Protein AF-A0A6L7MC39-F1 (afdb_monomer)

Solvent-accessible surface area (backbone atoms only — not comparable to full-atom values): 16818 Å² total; per-residue (Å²): 97,46,72,60,57,51,64,58,35,46,81,88,71,66,64,85,71,66,47,54,62,31,29,50,58,40,66,74,48,56,71,68,58,43,49,54,52,52,54,47,34,49,58,37,29,76,78,32,43,67,58,16,40,51,41,59,55,59,37,54,71,44,72,81,69,48,53,80,90,49,41,66,60,51,53,52,50,42,52,51,37,30,72,76,65,30,67,69,49,27,54,51,48,50,76,41,46,66,58,54,50,50,50,50,70,66,33,86,5,37,40,53,36,84,84,42,34,69,58,50,26,53,51,59,16,67,73,74,71,54,79,42,46,61,44,73,33,101,56,39,34,38,32,72,51,40,38,26,35,57,55,65,38,62,90,35,79,41,38,69,55,27,50,49,45,52,50,35,27,54,48,48,47,49,38,40,59,69,71,41,53,72,76,52,66,53,45,68,58,32,61,72,44,97,51,35,67,60,43,47,56,51,36,48,59,46,42,49,50,30,45,51,37,51,38,40,71,80,37,48,74,59,34,52,61,41,52,76,60,46,74,87,78,66,59,85,77,37,48,73,52,50,47,47,43,64,61,53,37,48,44,91,84,60,50,52,68,53,36,55,57,46,35,69,66,40,66,83,55,84,63,72,84,81,84,46,86,39,67,65,48,88,45,49,64,52,23,46,53,47,47,51,54,47,53,54,52,52,52,54,58,61,75,76,106

Radius of gyration: 23.18 Å; Cα contacts (8 Å, |Δi|>4): 363; chains: 1; bounding box: 72×46×53 Å

Mean predicted aligned error: 8.91 Å

Secondary structure (DSSP, 8-state):
-HHHHHHHT-GGG--TTTTHHHHHHHHTS-HHHHHHHHHHHHHHHTT-HHHHHHHHHH-GGGGGTS-HHHHHHHHHHHHHHHHHH-HHHHHHHHHTHHHHHHHHHT-TT-EEHHHHHHHHHHHHHHHHS---EEEE-SS-EE-SSEEEE-SEE-SSSSHHHHHHHHHHHHHHHHHHHHTTGGGS-HHHHHTTSSSHHHHHHHHHHHHHHHHHHHHHHH-HHHHHHHHHTPPP--GGGS-HHHHHHHHHTTSTT--HHHHHHHHHHHTT-S--PPPPTT-----HHHHHHHHHHHHHHHHHHHHT-

Structure (mmCIF, N/CA/C/O backbone):
data_AF-A0A6L7MC39-F1
#
_entry.id   AF-A0A6L7MC39-F1
#
loop_
_atom_site.group_PDB
_atom_site.id
_atom_site.type_symbol
_atom_site.label_atom_id
_atom_site.label_alt_id
_atom_site.label_comp_id
_atom_site.label_asym_id
_atom_site.label_entity_id
_atom_site.label_seq_id
_atom_site.pdbx_PDB_ins_code
_atom_site.Cartn_x
_atom_site.Cartn_y
_atom_site.Cartn_z
_atom_site.occupancy
_atom_site.B_iso_or_equiv
_atom_site.auth_seq_id
_atom_site.auth_comp_id
_atom_site.auth_asym_id
_atom_site.auth_atom_id
_atom_site.pdbx_PDB_model_num
ATOM 1 N N . MET A 1 1 ? -15.835 25.276 13.084 1.00 75.38 1 MET A N 1
ATOM 2 C CA . MET A 1 1 ? -15.854 23.943 13.716 1.00 75.38 1 MET A CA 1
ATOM 3 C C . MET A 1 1 ? -17.036 23.772 14.663 1.00 75.38 1 MET A C 1
ATOM 5 O O . MET A 1 1 ? -17.921 23.006 14.324 1.00 75.38 1 MET A O 1
ATOM 9 N N . LYS A 1 2 ? -17.137 24.555 15.749 1.00 74.19 2 LYS A N 1
ATOM 10 C CA . LYS A 1 2 ? -18.247 24.497 16.727 1.00 74.19 2 LYS A CA 1
ATOM 11 C C . LYS A 1 2 ? -19.651 24.401 16.101 1.00 74.19 2 LYS A C 1
ATOM 13 O O . LYS A 1 2 ? -20.345 23.427 16.338 1.00 74.19 2 LYS A O 1
ATOM 18 N N . LEU A 1 3 ? -20.011 25.350 15.231 1.00 71.81 3 LEU A N 1
ATOM 19 C CA . LEU A 1 3 ? -21.303 25.354 14.523 1.00 71.81 3 LEU A CA 1
ATOM 20 C C . LEU A 1 3 ? -21.551 24.093 13.677 1.00 71.81 3 LEU A C 1
ATOM 22 O O . LEU A 1 3 ? -22.694 23.684 13.538 1.00 71.81 3 LEU A O 1
ATOM 26 N N . ARG A 1 4 ? -20.503 23.473 13.110 1.00 71.44 4 ARG A N 1
ATOM 27 C CA . ARG A 1 4 ? -20.644 22.221 12.343 1.00 71.44 4 ARG A CA 1
ATOM 28 C C . ARG A 1 4 ? -20.956 21.052 13.282 1.00 71.44 4 ARG A C 1
ATOM 30 O O . ARG A 1 4 ? -21.878 20.309 12.998 1.00 71.44 4 ARG A O 1
ATOM 37 N N . MET A 1 5 ? -20.257 20.944 14.416 1.00 70.25 5 MET A N 1
ATOM 38 C CA . MET A 1 5 ? -20.544 19.918 15.433 1.00 70.25 5 MET A CA 1
ATOM 39 C C . MET A 1 5 ? -21.951 20.091 16.026 1.00 70.25 5 MET A C 1
ATOM 41 O O . MET A 1 5 ? -22.693 19.127 16.144 1.00 70.25 5 MET A O 1
ATOM 45 N N . GLU A 1 6 ? -22.357 21.326 16.333 1.00 74.38 6 GLU A N 1
ATOM 46 C CA . GLU A 1 6 ? -23.699 21.620 16.861 1.00 74.38 6 GLU A CA 1
ATOM 47 C C . GLU A 1 6 ? -24.824 21.279 15.869 1.00 74.38 6 GLU A C 1
ATOM 49 O O . GLU A 1 6 ? -25.902 20.877 16.296 1.00 74.38 6 GLU A O 1
ATOM 54 N N . LEU A 1 7 ? -24.588 21.412 14.557 1.00 73.81 7 LEU A N 1
ATOM 55 C CA . LEU A 1 7 ? -25.560 21.024 13.527 1.00 73.81 7 LEU A CA 1
ATOM 56 C C . LEU A 1 7 ? -25.762 19.505 13.439 1.00 73.81 7 LEU A C 1
ATOM 58 O O . LEU A 1 7 ? -26.866 19.068 13.127 1.00 73.81 7 LEU A O 1
ATOM 62 N N . ILE A 1 8 ? -24.725 18.714 13.721 1.00 69.31 8 ILE A N 1
ATOM 63 C CA . ILE A 1 8 ? -24.771 17.245 13.636 1.00 69.31 8 ILE A CA 1
ATOM 64 C C . ILE A 1 8 ? -25.588 16.637 14.788 1.00 69.31 8 ILE A C 1
ATOM 66 O O . ILE A 1 8 ? -26.211 15.592 14.627 1.00 69.31 8 ILE A O 1
ATOM 70 N N . VAL A 1 9 ? -25.608 17.298 15.946 1.00 65.38 9 VAL A N 1
ATOM 71 C CA . VAL A 1 9 ? -26.065 16.712 17.217 1.00 65.38 9 VAL A CA 1
ATOM 72 C C . VAL A 1 9 ? -27.474 17.182 17.644 1.00 65.38 9 VAL A C 1
ATOM 74 O O . VAL A 1 9 ? -27.943 16.888 18.738 1.00 65.38 9 VAL A O 1
ATOM 77 N N . ASP A 1 10 ? -28.196 17.859 16.749 1.00 62.69 10 ASP A N 1
ATOM 78 C CA . ASP A 1 10 ? -29.516 18.470 16.977 1.00 62.69 10 ASP A CA 1
ATOM 79 C C . ASP A 1 10 ? -29.535 19.542 18.099 1.00 62.69 10 ASP A C 1
ATOM 81 O O . ASP A 1 10 ? -28.940 19.434 19.173 1.00 62.69 10 ASP A O 1
ATOM 85 N N . GLN A 1 11 ? -30.285 20.625 17.878 1.00 54.53 11 GLN A N 1
ATOM 86 C CA . GLN A 1 11 ? -30.373 21.752 18.818 1.00 54.53 11 GLN A CA 1
ATOM 87 C C . GLN A 1 11 ? -31.022 21.371 20.160 1.00 54.53 11 GLN A C 1
ATOM 89 O O . GLN A 1 11 ? -30.928 22.129 21.127 1.00 54.53 11 GLN A O 1
ATOM 94 N N . LYS A 1 12 ? -31.667 20.199 20.241 1.00 51.34 12 LYS A N 1
ATOM 95 C CA . LYS A 1 12 ? -32.375 19.716 21.434 1.00 51.34 12 LYS A CA 1
ATOM 96 C C . LYS A 1 12 ? -31.466 19.278 22.587 1.00 51.34 12 LYS A C 1
ATOM 98 O O . LYS A 1 12 ? -31.957 19.222 23.711 1.00 51.34 12 LYS A O 1
ATOM 103 N N . ILE A 1 13 ? -30.176 19.018 22.349 1.00 54.16 13 ILE A N 1
ATOM 104 C CA . ILE A 1 13 ? -29.233 18.550 23.392 1.00 54.16 13 ILE A CA 1
ATOM 105 C C . ILE A 1 13 ? -28.386 19.709 23.975 1.00 54.16 13 ILE A C 1
ATOM 107 O O . ILE A 1 13 ? -27.578 19.534 24.883 1.00 54.16 13 ILE A O 1
ATOM 111 N N . SER A 1 14 ? -28.567 20.950 23.512 1.00 51.16 14 SER A N 1
ATOM 112 C CA . SER A 1 14 ? -27.580 22.001 23.783 1.00 51.16 14 SER A CA 1
ATOM 113 C C . SER A 1 14 ? -27.639 22.621 25.188 1.00 51.16 14 SER A C 1
ATOM 115 O O . SER A 1 14 ? -28.388 23.558 25.466 1.00 51.16 14 SER A O 1
ATOM 117 N N . SER A 1 15 ? -26.687 22.209 26.023 1.00 53.41 15 SER A N 1
ATOM 118 C CA . SER A 1 15 ? -25.822 23.151 26.736 1.00 53.41 15 SER A CA 1
ATOM 119 C C . SER A 1 15 ? -24.724 23.619 25.761 1.00 53.41 15 SER A C 1
ATOM 121 O O . SER A 1 15 ? -23.702 22.962 25.568 1.00 53.41 15 SER A O 1
ATOM 123 N N . ALA A 1 16 ? -24.908 24.780 25.121 1.00 51.41 16 ALA A N 1
ATOM 124 C CA . ALA A 1 16 ? -24.003 25.341 24.097 1.00 51.41 16 ALA A CA 1
ATOM 125 C C . ALA A 1 16 ? -22.570 25.669 24.590 1.00 51.41 16 ALA A C 1
ATOM 127 O O . ALA A 1 16 ? -21.751 26.233 23.847 1.00 51.41 16 ALA A O 1
ATOM 128 N N . LYS A 1 17 ? -22.267 25.377 25.861 1.00 56.41 17 LYS A N 1
ATOM 129 C CA . LYS A 1 17 ? -20.961 25.581 26.496 1.00 56.41 17 LYS A CA 1
ATOM 130 C C . LYS A 1 17 ? -20.034 24.373 26.344 1.00 56.41 17 LYS A C 1
ATOM 132 O O . LYS A 1 17 ? -18.829 24.585 26.222 1.00 56.41 17 LYS A O 1
ATOM 137 N N . ASP A 1 18 ? -20.569 23.157 26.250 1.00 68.81 18 ASP A N 1
ATOM 138 C CA . ASP A 1 18 ? -19.760 21.930 26.332 1.00 68.81 18 ASP A CA 1
ATOM 139 C C . ASP A 1 18 ? -19.014 21.596 25.027 1.00 68.81 18 ASP A C 1
ATOM 141 O O . ASP A 1 18 ? -17.989 20.924 25.050 1.00 68.81 18 ASP A O 1
ATOM 145 N N . MET A 1 19 ? -19.450 22.155 23.890 1.00 77.25 19 MET A N 1
ATOM 146 C CA . MET A 1 19 ? -18.848 21.913 22.566 1.00 77.25 19 MET A CA 1
ATOM 147 C C . MET A 1 19 ? -17.716 22.882 22.191 1.00 77.25 19 MET A C 1
ATOM 149 O O . MET A 1 19 ? -17.111 22.754 21.128 1.00 77.25 19 MET A O 1
ATOM 153 N N . LEU A 1 20 ? -17.396 23.871 23.033 1.00 78.94 20 LEU A N 1
ATOM 154 C CA . LEU A 1 20 ? -16.355 24.854 22.705 1.00 78.94 20 LEU A CA 1
ATOM 155 C C . LEU A 1 20 ? -14.941 24.260 22.768 1.00 78.94 20 LEU A C 1
ATOM 157 O O . LEU A 1 20 ? -14.122 24.556 21.900 1.00 78.94 20 LEU A O 1
ATOM 161 N N . ILE A 1 21 ? -14.653 23.470 23.804 1.00 83.31 21 ILE A N 1
ATOM 162 C CA . ILE A 1 21 ? -13.336 22.847 24.000 1.00 83.31 21 ILE A CA 1
ATOM 163 C C . ILE A 1 21 ? -13.088 21.766 22.932 1.00 83.31 21 ILE A C 1
ATOM 165 O O . ILE A 1 21 ? -12.085 21.891 22.228 1.00 83.31 21 ILE A O 1
ATOM 169 N N . PRO A 1 22 ? -14.014 20.813 22.696 1.00 86.00 22 PRO A N 1
ATOM 170 C CA . PRO A 1 22 ? -13.855 19.809 21.643 1.00 86.00 22 PRO A CA 1
ATOM 171 C C . PRO A 1 22 ? -13.679 20.421 20.249 1.00 86.00 22 PRO A C 1
ATOM 173 O O . PRO A 1 22 ? -12.810 20.014 19.483 1.00 86.00 22 PRO A O 1
ATOM 176 N N . ALA A 1 23 ? -14.437 21.477 19.931 1.00 85.81 23 ALA A N 1
ATOM 177 C CA . ALA A 1 23 ? -14.321 22.157 18.645 1.00 85.81 23 ALA A CA 1
ATOM 178 C C . ALA A 1 23 ? -12.984 22.884 18.443 1.00 85.81 23 ALA A C 1
ATOM 180 O O . ALA A 1 23 ? -12.576 23.077 17.296 1.00 85.81 23 ALA A O 1
ATOM 181 N N . LYS A 1 24 ? -12.336 23.336 19.526 1.00 87.19 24 LYS A N 1
ATOM 182 C CA . LYS A 1 24 ? -10.987 23.911 19.467 1.00 87.19 24 LYS A CA 1
ATOM 183 C C . LYS A 1 24 ? -9.946 22.825 19.242 1.00 87.19 24 LYS A C 1
ATOM 185 O O . LYS A 1 24 ? -9.154 22.982 18.327 1.00 87.19 24 LYS A O 1
ATOM 190 N N . GLN A 1 25 ? -10.014 21.732 20.003 1.00 88.25 25 GLN A N 1
ATOM 191 C CA . GLN A 1 25 ? -9.118 20.584 19.835 1.00 88.25 25 GLN A CA 1
ATOM 192 C C . GLN A 1 25 ? -9.184 20.051 18.404 1.00 88.25 25 GLN A C 1
ATOM 194 O O . GLN A 1 25 ? -8.169 19.958 17.730 1.00 88.25 25 GLN A O 1
ATOM 199 N N . LEU A 1 26 ? -10.392 19.826 17.881 1.00 89.88 26 LEU A N 1
ATOM 200 C CA . LEU A 1 26 ? -10.571 19.354 16.511 1.00 89.88 26 LEU A CA 1
ATOM 201 C C . LEU A 1 26 ? -9.977 20.319 15.469 1.00 89.88 26 LEU A C 1
ATOM 203 O O . LEU A 1 26 ? -9.446 19.883 14.455 1.00 89.88 26 LEU A O 1
ATOM 207 N N . ALA A 1 27 ? -10.032 21.633 15.711 1.00 91.12 27 ALA A N 1
ATOM 208 C CA . ALA A 1 27 ? -9.474 22.629 14.796 1.00 91.12 27 ALA A CA 1
ATOM 209 C C . ALA A 1 27 ? -7.932 22.635 14.738 1.00 91.12 27 ALA A C 1
ATOM 211 O O . ALA A 1 27 ? -7.385 23.239 13.817 1.00 91.12 27 ALA A O 1
ATOM 212 N N . GLU A 1 28 ? -7.245 21.986 15.684 1.00 92.00 28 GLU A N 1
ATOM 213 C CA . GLU A 1 28 ? -5.780 21.841 15.700 1.00 92.00 28 GLU A CA 1
ATOM 214 C C . GLU A 1 28 ? -5.287 20.711 14.777 1.00 92.00 28 GLU A C 1
ATOM 216 O O . GLU A 1 28 ? -4.109 20.678 14.425 1.00 92.00 28 GLU A O 1
ATOM 221 N N . HIS A 1 29 ? -6.178 19.815 14.342 1.00 91.12 29 HIS A N 1
ATOM 222 C CA . HIS A 1 29 ? -5.855 18.700 13.449 1.00 91.12 29 HIS A CA 1
ATOM 223 C C . HIS A 1 29 ? -5.847 19.094 11.967 1.00 91.12 29 HIS A C 1
ATOM 225 O O . HIS A 1 29 ? -6.389 20.131 11.573 1.00 91.12 29 HIS A O 1
ATOM 231 N N . ALA A 1 30 ? -5.262 18.241 11.119 1.00 90.81 30 ALA A N 1
ATOM 232 C CA . ALA A 1 30 ? -5.273 18.428 9.673 1.00 90.81 30 ALA A CA 1
ATOM 233 C C . ALA A 1 30 ? -6.705 18.412 9.111 1.00 90.81 30 ALA A C 1
ATOM 235 O O . ALA A 1 30 ? -7.625 17.831 9.683 1.00 90.81 30 ALA A O 1
ATOM 236 N N . LYS A 1 31 ? -6.904 19.039 7.946 1.00 88.62 31 LYS A N 1
ATOM 237 C CA . LYS A 1 31 ? -8.235 19.152 7.332 1.00 88.62 31 LYS A CA 1
ATOM 238 C C . LYS A 1 31 ? -8.883 17.785 7.061 1.00 88.62 31 LYS A C 1
ATOM 240 O O . LYS A 1 31 ? -10.081 17.647 7.283 1.00 88.62 31 LYS A O 1
ATOM 245 N N . ALA A 1 32 ? -8.086 16.798 6.651 1.00 86.19 32 ALA A N 1
ATOM 246 C CA . ALA A 1 32 ? -8.542 15.427 6.435 1.00 86.19 32 ALA A CA 1
ATOM 247 C C . ALA A 1 32 ? -9.077 14.787 7.730 1.00 86.19 32 ALA A C 1
ATOM 249 O O . ALA A 1 32 ? -10.194 14.281 7.737 1.00 86.19 32 ALA A O 1
ATOM 250 N N . ASP A 1 33 ? -8.348 14.908 8.844 1.00 90.62 33 ASP A N 1
ATOM 251 C CA . ASP A 1 33 ? -8.788 14.407 10.155 1.00 90.62 33 ASP A CA 1
ATOM 252 C C . ASP A 1 33 ? -10.061 15.098 10.645 1.00 90.62 33 ASP A C 1
ATOM 254 O O . ASP A 1 33 ? -10.955 14.457 11.198 1.00 90.62 33 ASP A O 1
ATOM 258 N N . GLN A 1 34 ? -10.164 16.411 10.418 1.00 92.62 34 GLN A N 1
ATOM 259 C CA . GLN A 1 34 ? -11.362 17.175 10.753 1.00 92.62 34 GLN A CA 1
ATOM 260 C C . GLN A 1 34 ? -12.590 16.667 9.999 1.00 92.62 34 GLN A C 1
ATOM 262 O O . GLN A 1 34 ? -13.659 16.537 10.593 1.00 92.62 34 GLN A O 1
ATOM 267 N N . ASP A 1 35 ? -12.457 16.425 8.695 1.00 91.94 35 ASP A N 1
ATOM 268 C CA . ASP A 1 35 ? -13.570 15.963 7.870 1.00 91.94 35 ASP A CA 1
ATOM 269 C C . ASP A 1 35 ? -13.925 14.505 8.202 1.00 91.94 35 ASP A C 1
ATOM 271 O O . ASP A 1 35 ? -15.095 14.238 8.471 1.00 91.94 35 ASP A O 1
ATOM 275 N N . ARG A 1 36 ? -12.932 13.619 8.376 1.00 93.44 36 ARG A N 1
ATOM 276 C CA . ARG A 1 36 ? -13.135 12.245 8.871 1.00 93.44 36 ARG A CA 1
ATOM 277 C C . ARG A 1 36 ? -13.906 12.223 10.191 1.00 93.44 36 ARG A C 1
ATOM 279 O O . ARG A 1 36 ? -14.870 11.473 10.337 1.00 93.44 36 ARG A O 1
ATOM 286 N N . PHE A 1 37 ? -13.517 13.055 11.158 1.00 95.19 37 PHE A N 1
ATOM 287 C CA . PHE A 1 37 ? -14.194 13.131 12.454 1.00 95.19 37 PHE A CA 1
ATOM 288 C C . PHE A 1 37 ? -15.655 13.581 12.321 1.00 95.19 37 PHE A C 1
ATOM 290 O O . PHE A 1 37 ? -16.542 12.998 12.943 1.00 95.19 37 PHE A O 1
ATOM 297 N N . LEU A 1 38 ? -15.923 14.613 11.515 1.00 92.81 38 LEU A N 1
ATOM 298 C CA . LEU A 1 38 ? -17.281 15.130 11.319 1.00 92.81 38 LEU A CA 1
ATOM 299 C C . LEU A 1 38 ? -18.175 14.121 10.589 1.00 92.81 38 LEU A C 1
ATOM 301 O O . LEU A 1 38 ? -19.298 13.892 11.027 1.00 92.81 38 LEU A O 1
ATOM 305 N N . GLU A 1 39 ? -17.662 13.465 9.549 1.00 94.12 39 GLU A N 1
ATOM 306 C CA . GLU A 1 39 ? -18.362 12.374 8.859 1.00 94.12 39 GLU A CA 1
ATOM 307 C C . GLU A 1 39 ? -18.675 11.218 9.819 1.00 94.12 39 GLU A C 1
ATOM 309 O O . GLU A 1 39 ? -19.743 10.614 9.759 1.00 94.12 39 GLU A O 1
ATOM 314 N N . SER A 1 40 ? -17.777 10.939 10.764 1.00 95.38 40 SER A N 1
ATOM 315 C CA . SER A 1 40 ? -17.985 9.915 11.795 1.00 95.38 40 SER A CA 1
ATOM 316 C C . SER A 1 40 ? -19.097 10.291 12.767 1.00 95.38 40 SER A C 1
ATOM 318 O O . SER A 1 40 ? -19.944 9.461 13.089 1.00 95.38 40 SER A O 1
ATOM 320 N N . ALA A 1 41 ? -19.143 11.553 13.197 1.00 93.62 41 ALA A N 1
ATOM 321 C CA . ALA A 1 41 ? -20.228 12.052 14.032 1.00 93.62 41 ALA A CA 1
ATOM 322 C C . ALA A 1 41 ? -21.587 11.976 13.307 1.00 93.62 41 ALA A C 1
ATOM 324 O O . ALA A 1 41 ? -22.587 11.613 13.925 1.00 93.62 41 ALA A O 1
ATOM 325 N N . GLU A 1 42 ? -21.622 12.250 11.997 1.00 90.75 42 GLU A N 1
ATOM 326 C CA . GLU A 1 42 ? -22.816 12.067 11.158 1.00 90.75 42 GLU A CA 1
ATOM 327 C C . GLU A 1 42 ? -23.222 10.587 11.034 1.00 90.75 42 GLU A C 1
ATOM 329 O O . GLU A 1 42 ? -24.401 10.260 11.168 1.00 90.75 42 GLU A O 1
ATOM 334 N N . LYS A 1 43 ? -22.265 9.665 10.852 1.00 91.62 43 LYS A N 1
ATOM 335 C CA . LYS A 1 43 ? -22.537 8.213 10.855 1.00 91.62 43 LYS A CA 1
ATOM 336 C C . LYS A 1 43 ? -23.145 7.757 12.189 1.00 91.62 43 LYS A C 1
ATOM 338 O O . LYS A 1 43 ? -24.125 7.012 12.203 1.00 91.62 43 LYS A O 1
ATOM 343 N N . LEU A 1 44 ? -22.585 8.209 13.313 1.00 92.88 44 LEU A N 1
ATOM 344 C CA . LEU A 1 44 ? -23.062 7.838 14.648 1.00 92.88 44 LEU A CA 1
ATOM 345 C C . LEU A 1 44 ? -24.438 8.435 14.964 1.00 92.88 44 LEU A C 1
ATOM 347 O O . LEU A 1 44 ? -25.244 7.771 15.617 1.00 92.88 44 LEU A O 1
ATOM 351 N N . SER A 1 45 ? -24.750 9.640 14.471 1.00 90.50 45 SER A N 1
ATOM 352 C CA . SER A 1 45 ? -26.041 10.292 14.740 1.00 90.50 45 SER A CA 1
ATOM 353 C C . SER A 1 45 ? -27.213 9.555 14.091 1.00 90.50 45 SER A C 1
ATOM 355 O O . SER A 1 45 ? -28.315 9.560 14.641 1.00 90.50 45 SER A O 1
ATOM 357 N N . ALA A 1 46 ? -26.963 8.837 12.990 1.00 88.56 46 ALA A N 1
ATOM 358 C CA . ALA A 1 46 ? -27.931 7.926 12.383 1.00 88.56 46 ALA A CA 1
ATOM 359 C C . ALA A 1 46 ? -28.288 6.730 13.290 1.00 88.56 46 ALA A C 1
ATOM 361 O O . ALA A 1 46 ? -29.364 6.156 13.141 1.00 88.56 46 ALA A O 1
ATOM 362 N N . THR A 1 47 ? -27.405 6.359 14.227 1.00 86.50 47 THR A N 1
ATOM 363 C CA . THR A 1 47 ? -27.674 5.341 15.260 1.00 86.50 47 THR A CA 1
ATOM 364 C C . THR A 1 47 ? -28.323 5.967 16.490 1.00 86.50 47 THR A C 1
ATOM 366 O O . THR A 1 47 ? -29.371 5.513 16.943 1.00 86.50 47 THR A O 1
ATOM 369 N N . SER A 1 48 ? -27.705 7.016 17.036 1.00 90.19 48 SER A N 1
ATOM 370 C CA . SER A 1 48 ? -28.228 7.775 18.168 1.00 90.19 48 SER A CA 1
ATOM 371 C C . SER A 1 48 ? -27.613 9.168 18.214 1.00 90.19 48 SER A C 1
ATOM 373 O O . SER A 1 48 ? -26.392 9.335 18.190 1.00 90.19 48 SER A O 1
ATOM 375 N N . VAL A 1 49 ? -28.468 10.181 18.351 1.00 89.06 49 VAL A N 1
ATOM 376 C CA . VAL A 1 49 ? -28.036 11.575 18.524 1.00 89.06 49 VAL A CA 1
ATOM 377 C C . VAL A 1 49 ? -27.245 11.748 19.828 1.00 89.06 49 VAL A C 1
ATOM 379 O O . VAL A 1 49 ? -26.291 12.519 19.870 1.00 89.06 49 VAL A O 1
ATOM 382 N N . GLU A 1 50 ? -27.583 10.988 20.874 1.00 90.06 50 GLU A N 1
ATOM 383 C CA . GLU A 1 50 ? -26.847 10.972 22.146 1.00 90.06 50 GLU A CA 1
ATOM 384 C C . GLU A 1 50 ? -25.430 10.402 21.968 1.00 90.06 50 GLU A C 1
ATOM 386 O O . GLU A 1 50 ? -24.462 11.001 22.428 1.00 90.06 50 GLU A O 1
ATOM 391 N N . LEU A 1 51 ? -25.281 9.310 21.209 1.00 92.06 51 LEU A N 1
ATOM 392 C CA . LEU A 1 51 ? -23.967 8.732 20.909 1.00 92.06 51 LEU A CA 1
ATOM 393 C C . LEU A 1 51 ? -23.088 9.706 20.109 1.00 92.06 51 LEU A C 1
ATOM 395 O O . LEU A 1 51 ? -21.907 9.874 20.414 1.00 92.06 51 LEU A O 1
ATOM 399 N N . ALA A 1 52 ? -23.664 10.384 19.113 1.00 91.88 52 ALA A N 1
ATOM 400 C CA . ALA A 1 52 ? -22.962 11.415 18.348 1.00 91.88 52 ALA A CA 1
ATOM 401 C C . ALA A 1 52 ? -22.592 12.640 19.199 1.00 91.88 52 ALA A C 1
ATOM 403 O O . ALA A 1 52 ? -21.532 13.237 18.982 1.00 91.88 52 ALA A O 1
ATOM 404 N N . TYR A 1 53 ? -23.433 13.002 20.176 1.00 90.38 53 TYR A N 1
ATOM 405 C CA . TYR A 1 53 ? -23.130 14.048 21.153 1.00 90.38 53 TYR A CA 1
ATOM 406 C C . TYR A 1 53 ? -21.906 13.690 21.987 1.00 90.38 53 TYR A C 1
ATOM 408 O O . TYR A 1 53 ? -20.950 14.467 22.038 1.00 90.38 53 TYR A O 1
ATOM 416 N N . ASP A 1 54 ? -21.907 12.512 22.610 1.00 92.69 54 ASP A N 1
ATOM 417 C CA . ASP A 1 54 ? -20.789 12.086 23.445 1.00 92.69 54 ASP A CA 1
ATOM 418 C C . ASP A 1 54 ? -19.510 11.896 22.631 1.00 92.69 54 ASP A C 1
ATOM 420 O O . ASP A 1 54 ? -18.446 12.333 23.072 1.00 92.69 54 ASP A O 1
ATOM 424 N N . PHE A 1 55 ? -19.614 11.384 21.403 1.00 94.81 55 PHE A N 1
ATOM 425 C CA . PHE A 1 55 ? -18.491 11.311 20.473 1.00 94.81 55 PHE A CA 1
ATOM 426 C C . PHE A 1 55 ? -17.898 12.694 20.189 1.00 94.81 55 PHE A C 1
ATOM 428 O O . PHE A 1 55 ? -16.709 12.916 20.413 1.00 94.81 55 PHE A O 1
ATOM 435 N N . CYS A 1 56 ? -18.722 13.666 19.779 1.00 92.81 56 CYS A N 1
ATOM 436 C CA . CYS A 1 56 ? -18.267 15.037 19.534 1.00 92.81 56 CYS A CA 1
ATOM 437 C C . CYS A 1 56 ? -17.570 15.655 20.751 1.00 92.81 56 CYS A C 1
ATOM 439 O O . CYS A 1 56 ? -16.667 16.473 20.584 1.00 92.81 56 CYS A O 1
ATOM 441 N N . ARG A 1 57 ? -17.992 15.282 21.963 1.00 90.94 57 ARG A N 1
ATOM 442 C CA . ARG A 1 57 ? -17.473 15.829 23.217 1.00 90.94 57 ARG A CA 1
ATOM 443 C C . ARG A 1 57 ? -16.186 15.152 23.692 1.00 90.94 57 ARG A C 1
ATOM 445 O O . ARG A 1 57 ? -15.320 15.837 24.227 1.00 90.94 57 ARG A O 1
ATOM 452 N N . LEU A 1 58 ? -16.083 13.833 23.547 1.00 93.31 58 LEU A N 1
ATOM 453 C CA . LEU A 1 58 ? -15.048 13.012 24.185 1.00 93.31 58 LEU A CA 1
ATOM 454 C C . LEU A 1 58 ? -13.985 12.502 23.215 1.00 93.31 58 LEU A C 1
ATOM 456 O O . LEU A 1 58 ? -12.839 12.321 23.614 1.00 93.31 58 LEU A O 1
ATOM 460 N N . ALA A 1 59 ? -14.344 12.273 21.954 1.00 93.94 59 ALA A N 1
ATOM 461 C CA . ALA A 1 59 ? -13.488 11.593 20.997 1.00 93.94 59 ALA A CA 1
ATOM 462 C C . ALA A 1 59 ? -12.401 12.438 20.300 1.00 93.94 59 ALA A C 1
ATOM 464 O O . ALA A 1 59 ? -11.543 11.801 19.701 1.00 93.94 59 ALA A O 1
ATOM 465 N N . PRO A 1 60 ? -12.319 13.790 20.322 1.00 93.62 60 PRO A N 1
ATOM 466 C CA . PRO A 1 60 ? -11.250 14.484 19.586 1.00 93.62 60 PRO A CA 1
ATOM 467 C C . PRO A 1 60 ? -9.815 13.977 19.855 1.00 93.62 60 PRO A C 1
ATOM 469 O O . PRO A 1 60 ? -9.077 13.817 18.885 1.00 93.62 60 PRO A O 1
ATOM 472 N N . PRO A 1 61 ? -9.410 13.628 21.099 1.00 91.69 61 PRO A N 1
ATOM 473 C CA . PRO A 1 61 ? -8.087 13.050 21.364 1.00 91.69 61 PRO A CA 1
ATOM 474 C C . PRO A 1 61 ? -7.809 11.723 20.642 1.00 91.69 61 PRO A C 1
ATOM 476 O O . PRO A 1 61 ? -6.653 11.412 20.368 1.00 91.69 61 PRO A O 1
ATOM 479 N N . SER A 1 62 ? -8.846 10.953 20.291 1.00 93.62 62 SER A N 1
ATOM 480 C CA . SER A 1 62 ? -8.684 9.680 19.574 1.00 93.62 62 SER A CA 1
ATOM 481 C C . SER A 1 62 ? -8.064 9.848 18.185 1.00 93.62 62 SER A C 1
ATOM 483 O O . SER A 1 62 ? -7.433 8.913 17.708 1.00 93.62 62 SER A O 1
ATOM 485 N N . LEU A 1 63 ? -8.140 11.039 17.572 1.00 92.62 63 LEU A N 1
ATOM 486 C CA . LEU A 1 63 ? -7.476 11.338 16.294 1.00 92.62 63 LEU A CA 1
ATOM 487 C C . LEU A 1 63 ? -5.943 11.233 16.368 1.00 92.62 63 LEU A C 1
ATOM 489 O O . LEU A 1 63 ? -5.293 11.187 15.331 1.00 92.62 63 LEU A O 1
ATOM 493 N N . GLN A 1 64 ? -5.363 11.235 17.574 1.00 90.75 64 GLN A N 1
ATOM 494 C CA . GLN A 1 64 ? -3.926 11.025 17.794 1.00 90.75 64 GLN A CA 1
ATOM 495 C C . GLN A 1 64 ? -3.577 9.577 18.163 1.00 90.75 64 GLN A C 1
ATOM 497 O O . GLN A 1 64 ? -2.398 9.238 18.193 1.00 90.75 64 GLN A O 1
ATOM 502 N N . LEU A 1 65 ? -4.575 8.759 18.509 1.00 90.38 65 LEU A N 1
ATOM 503 C CA . LEU A 1 65 ? -4.384 7.425 19.088 1.00 90.38 65 LEU A CA 1
ATOM 504 C C . LEU A 1 65 ? -4.858 6.307 18.158 1.00 90.38 65 LEU A C 1
ATOM 506 O O . LEU A 1 65 ? -4.316 5.208 18.202 1.00 90.38 65 LEU A O 1
ATOM 510 N N . VAL A 1 66 ? -5.876 6.574 17.341 1.00 90.62 66 VAL A N 1
ATOM 511 C CA . VAL A 1 66 ? -6.451 5.617 16.400 1.00 90.62 66 VAL A CA 1
ATOM 512 C C . VAL A 1 66 ? -6.035 6.014 14.994 1.00 90.62 66 VAL A C 1
ATOM 514 O O . VAL A 1 66 ? -6.457 7.050 14.472 1.00 90.62 66 VAL A O 1
ATOM 517 N N . ASP A 1 67 ? -5.216 5.165 14.383 1.00 85.44 67 ASP A N 1
ATOM 518 C CA . ASP A 1 67 ? -4.795 5.333 12.999 1.00 85.44 67 ASP A CA 1
ATOM 519 C C . ASP A 1 67 ? -5.986 5.225 12.039 1.00 85.44 67 ASP A C 1
ATOM 521 O O . ASP A 1 67 ? -7.010 4.598 12.326 1.00 85.44 67 ASP A O 1
ATOM 525 N N . GLU A 1 68 ? -5.837 5.819 10.854 1.00 83.19 68 GLU A N 1
ATOM 526 C CA . GLU A 1 68 ? -6.890 5.860 9.833 1.00 83.19 68 GLU A CA 1
ATOM 527 C C . GLU A 1 68 ? -7.436 4.477 9.472 1.00 83.19 68 GLU A C 1
ATOM 529 O O . GLU A 1 68 ? -8.646 4.324 9.318 1.00 83.19 68 GLU A O 1
ATOM 534 N N . ALA A 1 69 ? -6.562 3.470 9.425 1.00 77.81 69 ALA A N 1
ATOM 535 C CA . ALA A 1 69 ? -6.923 2.093 9.104 1.00 77.81 69 ALA A CA 1
ATOM 536 C C . ALA A 1 69 ? -7.883 1.458 10.129 1.00 77.81 69 ALA A C 1
ATOM 538 O O . ALA A 1 69 ? -8.696 0.610 9.770 1.00 77.81 69 ALA A O 1
ATOM 539 N N . HIS A 1 70 ? -7.831 1.875 11.398 1.00 85.62 70 HIS A N 1
ATOM 540 C CA . HIS A 1 70 ? -8.635 1.288 12.480 1.00 85.62 70 HIS A CA 1
ATOM 541 C C . HIS A 1 70 ? -9.812 2.163 12.907 1.00 85.62 70 HIS A C 1
ATOM 543 O O . HIS A 1 70 ? -10.616 1.746 13.744 1.00 85.62 70 HIS A O 1
ATOM 549 N N . TRP A 1 71 ? -9.932 3.358 12.328 1.00 92.88 71 TRP A N 1
ATOM 550 C CA . TRP A 1 71 ? -10.933 4.349 12.704 1.00 92.88 71 TRP A CA 1
ATOM 551 C C . TRP A 1 71 ? -12.366 3.836 12.534 1.00 92.88 71 TRP A C 1
ATOM 553 O O . TRP A 1 71 ? -13.145 3.863 13.484 1.00 92.88 71 TRP A O 1
ATOM 563 N N . ASP A 1 72 ? -12.713 3.299 11.360 1.00 89.69 72 ASP A N 1
ATOM 564 C CA . ASP A 1 72 ? -14.062 2.771 11.121 1.00 89.69 72 ASP A CA 1
ATOM 565 C C . ASP A 1 72 ? -14.374 1.563 12.025 1.00 89.69 72 ASP A C 1
ATOM 567 O O . ASP A 1 72 ? -15.487 1.452 12.541 1.00 89.69 72 ASP A O 1
ATOM 571 N N . GLY A 1 73 ? -13.389 0.700 12.304 1.00 88.50 73 GLY A N 1
ATOM 572 C CA . GLY A 1 73 ? -13.551 -0.417 13.244 1.00 88.50 73 GLY A CA 1
ATOM 573 C C . GLY A 1 73 ? -13.831 0.050 14.676 1.00 88.50 73 GLY A C 1
ATOM 574 O O . GLY A 1 73 ? -14.643 -0.548 15.385 1.00 88.50 73 GLY A O 1
ATOM 575 N N . TRP A 1 74 ? -13.216 1.160 15.092 1.00 94.94 74 TRP A N 1
ATOM 576 C CA . TRP A 1 74 ? -13.507 1.780 16.380 1.00 94.94 74 TRP A CA 1
ATOM 577 C C . TRP A 1 74 ? -14.941 2.312 16.445 1.00 94.94 74 TRP A C 1
ATOM 579 O O . TRP A 1 74 ? -15.639 2.062 17.428 1.00 94.94 74 TRP A O 1
ATOM 589 N N . LEU A 1 75 ? -15.407 2.990 15.389 1.00 95.94 75 LEU A N 1
ATOM 590 C CA . LEU A 1 75 ? -16.778 3.506 15.315 1.00 95.94 75 LEU A CA 1
ATOM 591 C C . LEU A 1 75 ? -17.815 2.384 15.389 1.00 95.94 75 LEU A C 1
ATOM 593 O O . LEU A 1 75 ? -18.771 2.496 16.156 1.00 95.94 75 LEU A O 1
ATOM 597 N N . VAL A 1 76 ? -17.605 1.295 14.641 1.00 93.81 76 VAL A N 1
ATOM 598 C CA . VAL A 1 76 ? -18.474 0.109 14.689 1.00 93.81 76 VAL A CA 1
ATOM 599 C C . VAL A 1 76 ? -18.530 -0.443 16.110 1.00 93.81 76 VAL A C 1
ATOM 601 O O . VAL A 1 76 ? -19.616 -0.646 16.650 1.00 93.81 76 VAL A O 1
ATOM 604 N N . ARG A 1 77 ? -17.379 -0.584 16.776 1.00 92.69 77 ARG A N 1
ATOM 605 C CA . ARG A 1 77 ? -17.331 -1.064 18.161 1.00 92.69 77 ARG A CA 1
ATOM 606 C C . ARG A 1 77 ? -18.061 -0.137 19.137 1.00 92.69 77 ARG A C 1
ATOM 608 O O . ARG A 1 77 ? -18.728 -0.621 20.047 1.00 92.69 77 ARG A O 1
ATOM 615 N N . LEU A 1 78 ? -17.972 1.182 18.961 1.00 95.94 78 LEU A N 1
ATOM 616 C CA . LEU A 1 78 ? -18.740 2.136 19.770 1.00 95.94 78 LEU A CA 1
ATOM 617 C C . LEU A 1 78 ? -20.254 1.962 19.570 1.00 95.94 78 LEU A C 1
ATOM 619 O O . LEU A 1 78 ? -21.002 2.017 20.545 1.00 95.94 78 LEU A O 1
ATOM 623 N N . GLN A 1 79 ? -20.709 1.719 18.337 1.00 95.12 79 GLN A N 1
ATOM 624 C CA . GLN A 1 79 ? -22.122 1.450 18.041 1.00 95.12 79 GLN A CA 1
ATOM 625 C C . GLN A 1 79 ? -22.594 0.126 18.651 1.00 95.12 79 GLN A C 1
ATOM 627 O O . GLN A 1 79 ? -23.694 0.067 19.206 1.00 95.12 79 GLN A O 1
ATOM 632 N N . GLU A 1 80 ? -21.771 -0.921 18.582 1.00 94.38 80 GLU A N 1
ATOM 633 C CA . GLU A 1 80 ? -22.057 -2.227 19.182 1.00 94.38 80 GLU A CA 1
ATOM 634 C C . GLU A 1 80 ? -22.191 -2.124 20.704 1.00 94.38 80 GLU A C 1
ATOM 636 O O . GLU A 1 80 ? -23.200 -2.560 21.256 1.00 94.38 80 GLU A O 1
ATOM 641 N N . ILE A 1 81 ? -21.229 -1.472 21.370 1.00 95.56 81 ILE A N 1
ATOM 642 C CA . ILE A 1 81 ? -21.262 -1.230 22.820 1.00 95.56 81 ILE A CA 1
ATOM 643 C C . ILE A 1 81 ? -22.489 -0.397 23.196 1.00 95.56 81 ILE A C 1
ATOM 645 O O . ILE A 1 81 ? -23.196 -0.741 24.138 1.00 95.56 81 ILE A O 1
ATOM 649 N N . TYR 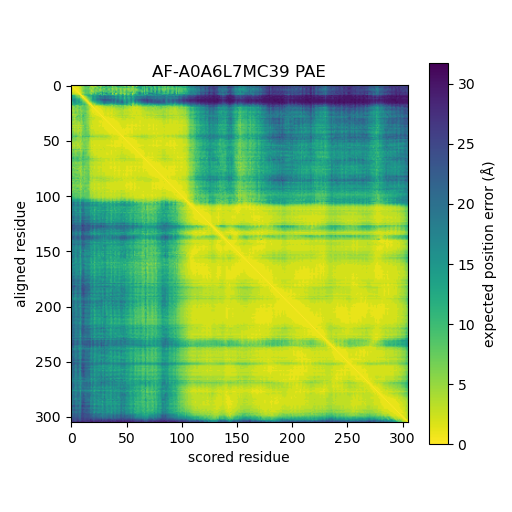A 1 82 ? -22.793 0.671 22.453 1.00 95.44 82 TYR A N 1
ATOM 650 C CA . TYR A 1 82 ? -23.983 1.482 22.721 1.00 95.44 82 TYR A CA 1
ATOM 651 C C . TYR A 1 82 ? -25.274 0.663 22.601 1.00 95.44 82 TYR A C 1
ATOM 653 O O . TYR A 1 82 ? -26.171 0.789 23.430 1.00 95.44 82 TYR A O 1
ATOM 661 N N . THR A 1 83 ? -25.372 -0.187 21.578 1.00 94.44 83 THR A N 1
ATOM 662 C CA . THR A 1 83 ? -26.571 -0.997 21.322 1.00 94.44 83 THR A CA 1
ATOM 663 C C . THR A 1 83 ? -26.742 -2.106 22.362 1.00 94.44 83 THR A C 1
ATOM 665 O O . THR A 1 83 ? -27.871 -2.406 22.749 1.00 94.44 83 THR A O 1
ATOM 668 N N . ALA A 1 84 ? -25.644 -2.712 22.819 1.00 94.94 84 ALA A N 1
ATOM 669 C CA . ALA A 1 84 ? -25.666 -3.795 23.799 1.00 94.94 84 ALA A CA 1
ATOM 670 C C . ALA A 1 84 ? -25.808 -3.288 25.245 1.00 94.94 84 ALA A C 1
ATOM 672 O O . ALA A 1 84 ? -26.644 -3.795 25.993 1.00 94.94 84 ALA A O 1
ATOM 673 N N . ASP A 1 85 ? -25.024 -2.271 25.613 1.00 95.38 85 ASP A N 1
ATOM 674 C CA . ASP A 1 85 ? -24.772 -1.874 27.005 1.00 95.38 85 ASP A CA 1
ATOM 675 C C . ASP A 1 85 ? -25.151 -0.407 27.310 1.00 95.38 85 ASP A C 1
ATOM 677 O O . ASP A 1 85 ? -25.150 0.020 28.468 1.00 95.38 85 ASP A O 1
ATOM 681 N N . GLY A 1 86 ? -25.529 0.375 26.292 1.00 93.31 86 GLY A N 1
ATOM 682 C CA . GLY A 1 86 ? -26.055 1.736 26.430 1.00 93.31 86 GLY A CA 1
ATOM 683 C C . GLY A 1 86 ? -25.009 2.861 26.454 1.00 93.31 86 GLY A C 1
ATOM 684 O O . GLY A 1 86 ? -23.802 2.655 26.311 1.00 93.31 86 GLY A O 1
ATOM 685 N N . ALA A 1 87 ? -25.494 4.096 26.649 1.00 92.38 87 ALA A N 1
ATOM 686 C CA . ALA A 1 87 ? -24.705 5.331 26.546 1.00 92.38 87 ALA A CA 1
ATOM 687 C C . ALA A 1 87 ? -23.482 5.366 27.474 1.00 92.38 87 ALA A C 1
ATOM 689 O O . ALA A 1 87 ? -22.388 5.734 27.050 1.00 92.38 87 ALA A O 1
ATOM 690 N N . GLN A 1 88 ? -23.645 4.932 28.727 1.00 94.19 88 GLN A N 1
ATOM 691 C CA . GLN A 1 88 ? -22.570 4.988 29.717 1.00 94.19 88 GLN A CA 1
ATOM 692 C C . GLN A 1 88 ? -21.384 4.089 29.338 1.00 94.19 88 GLN A C 1
ATOM 694 O O . GLN A 1 88 ? -20.235 4.497 29.501 1.00 94.19 88 GLN A O 1
ATOM 699 N N . ALA A 1 89 ? -21.656 2.899 28.795 1.00 95.06 89 ALA A N 1
ATOM 700 C CA . ALA A 1 89 ? -20.619 1.981 28.337 1.00 95.06 89 ALA A CA 1
ATOM 701 C C . ALA A 1 89 ? -19.881 2.539 27.109 1.00 95.06 89 ALA A C 1
ATOM 703 O O . ALA A 1 89 ? -18.656 2.460 27.030 1.00 95.06 89 ALA A O 1
ATOM 704 N N . ALA A 1 90 ? -20.602 3.179 26.182 1.00 95.75 90 ALA A N 1
ATOM 705 C CA . ALA A 1 90 ? -19.988 3.833 25.027 1.00 95.75 90 ALA A CA 1
ATOM 706 C C . ALA A 1 90 ? -19.099 5.022 25.444 1.00 95.75 90 ALA A C 1
ATOM 708 O O . ALA A 1 90 ? -17.987 5.168 24.940 1.00 95.75 90 ALA A O 1
ATOM 709 N N . VAL A 1 91 ? -19.542 5.833 26.412 1.00 95.44 91 VAL A N 1
ATOM 710 C CA . VAL A 1 91 ? -18.742 6.914 27.017 1.00 95.44 91 VAL A CA 1
ATOM 711 C C . VAL A 1 91 ? -17.473 6.370 27.675 1.00 95.44 91 VAL A C 1
ATOM 713 O O . VAL A 1 91 ? -16.396 6.949 27.518 1.00 95.44 91 VAL A O 1
ATOM 716 N N . GLU A 1 92 ? -17.567 5.261 28.409 1.00 96.25 92 GLU A N 1
ATOM 717 C CA . GLU A 1 92 ? -16.398 4.610 29.003 1.00 96.25 92 GLU A CA 1
ATOM 718 C C . GLU A 1 92 ? -15.431 4.103 27.925 1.00 96.25 92 GLU A C 1
ATOM 720 O O . GLU A 1 92 ? -14.227 4.337 28.030 1.00 96.25 92 GLU A O 1
ATOM 725 N N . ALA A 1 93 ? -15.942 3.503 26.848 1.00 94.88 93 ALA A N 1
ATOM 726 C CA . ALA A 1 93 ? -15.133 3.059 25.716 1.00 94.88 93 ALA A CA 1
ATOM 727 C C . ALA A 1 93 ? -14.426 4.222 24.993 1.00 94.88 93 ALA A C 1
ATOM 729 O O . ALA A 1 93 ? -13.261 4.086 24.623 1.00 94.88 93 ALA A O 1
ATOM 730 N N . MET A 1 94 ? -15.082 5.380 24.835 1.00 95.81 94 MET A N 1
ATOM 731 C CA . MET A 1 94 ? -14.459 6.580 24.253 1.00 95.81 94 MET A CA 1
ATOM 732 C C . MET A 1 94 ? -13.317 7.120 25.118 1.00 95.81 94 MET A C 1
ATOM 734 O O . MET A 1 94 ? -12.272 7.495 24.591 1.00 95.81 94 MET A O 1
ATOM 738 N N . ASN A 1 95 ? -13.498 7.144 26.443 1.00 95.06 95 ASN A N 1
ATOM 739 C CA . ASN A 1 95 ? -12.459 7.596 27.373 1.00 95.06 95 ASN A CA 1
ATOM 740 C C . ASN A 1 95 ? -11.285 6.610 27.477 1.00 95.06 95 ASN A C 1
ATOM 742 O O . ASN A 1 95 ? -10.179 7.019 27.814 1.00 95.06 95 ASN A O 1
ATOM 746 N N . ASN A 1 96 ? -11.519 5.328 27.186 1.00 93.94 96 ASN A N 1
ATOM 747 C CA . ASN A 1 96 ? -10.522 4.262 27.238 1.00 93.94 96 ASN A CA 1
ATOM 748 C C . ASN A 1 96 ? -10.101 3.791 25.836 1.00 93.94 96 ASN A C 1
ATOM 750 O O . ASN A 1 96 ? -9.885 2.597 25.617 1.00 93.94 96 ASN A O 1
ATOM 754 N N . VAL A 1 97 ? -9.967 4.712 24.877 1.00 94.00 97 VAL A N 1
ATOM 755 C CA . VAL A 1 97 ? -9.570 4.389 23.495 1.00 94.00 97 VAL A CA 1
ATOM 756 C C . VAL A 1 97 ? -8.234 3.632 23.414 1.00 94.00 97 VAL A C 1
ATOM 758 O O . VAL A 1 97 ? -8.069 2.771 22.552 1.00 94.00 97 VAL A O 1
ATOM 761 N N . ASP A 1 98 ? -7.324 3.829 24.373 1.00 89.88 98 ASP A N 1
ATOM 762 C CA . ASP A 1 98 ? -6.085 3.048 24.481 1.00 89.88 98 ASP A CA 1
ATOM 763 C C . ASP A 1 98 ? -6.335 1.536 24.605 1.00 89.88 98 ASP A C 1
ATOM 765 O O . ASP A 1 98 ? -5.558 0.737 24.089 1.00 89.88 98 ASP A O 1
ATOM 769 N N . GLN A 1 99 ? -7.427 1.110 25.253 1.00 89.25 99 GLN A N 1
ATOM 770 C CA . GLN A 1 99 ? -7.780 -0.311 25.348 1.00 89.25 99 GLN A CA 1
ATOM 771 C C . GLN A 1 99 ? -8.183 -0.881 23.986 1.00 89.25 99 GLN A C 1
ATOM 773 O O . GLN A 1 99 ? -7.878 -2.036 23.684 1.00 89.25 99 GLN A O 1
ATOM 778 N N . PHE A 1 100 ? -8.842 -0.077 23.147 1.00 89.44 100 PHE A N 1
ATOM 779 C CA . PHE A 1 100 ? -9.151 -0.468 21.777 1.00 89.44 100 PHE A CA 1
ATOM 780 C C . PHE A 1 100 ? -7.863 -0.650 20.967 1.00 89.44 100 PHE A C 1
ATOM 782 O O . PHE A 1 100 ? -7.669 -1.720 20.386 1.00 89.44 100 PHE A O 1
ATOM 789 N N . VAL A 1 101 ? -6.947 0.321 21.028 1.00 87.94 101 VAL A N 1
ATOM 790 C CA . VAL A 1 101 ? -5.632 0.241 20.370 1.00 87.94 101 VAL A CA 1
ATOM 791 C C . VAL A 1 101 ? -4.860 -0.992 20.849 1.00 87.94 101 VAL A C 1
ATOM 793 O O . VAL A 1 101 ? -4.418 -1.804 20.040 1.00 87.94 101 VAL A O 1
ATOM 796 N N . GLN A 1 102 ? -4.786 -1.221 22.164 1.00 85.19 102 GLN A N 1
ATOM 797 C CA . GLN A 1 102 ? -4.144 -2.413 22.726 1.00 85.19 102 GLN A CA 1
ATOM 798 C C . GLN A 1 102 ? -4.796 -3.713 22.247 1.00 85.19 102 GLN A C 1
ATOM 800 O O . GLN A 1 102 ? -4.080 -4.686 21.997 1.00 85.19 102 GLN A O 1
ATOM 805 N N . SER A 1 103 ? -6.125 -3.743 22.111 1.00 83.88 103 SER A N 1
ATOM 806 C CA . SER A 1 103 ? -6.847 -4.928 21.637 1.00 83.88 103 SER A CA 1
ATOM 807 C C . SER A 1 103 ? -6.527 -5.270 20.182 1.00 83.88 103 SER A C 1
ATOM 809 O O . SER A 1 103 ? -6.452 -6.449 19.850 1.00 83.88 103 SER A O 1
ATOM 811 N N . ILE A 1 104 ? -6.255 -4.264 19.348 1.00 81.56 104 ILE A N 1
ATOM 812 C CA . ILE A 1 104 ? -5.783 -4.450 17.972 1.00 81.56 104 ILE A CA 1
ATOM 813 C C . ILE A 1 104 ? -4.350 -4.984 17.983 1.00 81.56 104 ILE A C 1
ATOM 815 O O . ILE A 1 104 ? -4.064 -6.016 17.375 1.00 81.56 104 ILE A O 1
ATOM 819 N N . THR A 1 105 ? -3.450 -4.339 18.733 1.00 77.12 105 THR A N 1
ATOM 820 C CA . THR A 1 105 ? -2.036 -4.739 18.803 1.00 77.12 105 THR A CA 1
ATOM 821 C C . THR A 1 105 ? -1.857 -6.182 19.275 1.00 77.12 105 THR A C 1
ATOM 823 O O . THR A 1 105 ? -0.985 -6.898 18.779 1.00 77.12 105 THR A O 1
ATOM 826 N N . HIS A 1 106 ? -2.701 -6.632 20.203 1.00 78.94 106 HIS A N 1
ATOM 827 C CA . HIS A 1 106 ? -2.651 -7.973 20.787 1.00 78.94 106 HIS A CA 1
ATOM 828 C C . HIS A 1 106 ? -3.691 -8.935 20.203 1.00 78.94 106 HIS A C 1
ATOM 830 O O . HIS A 1 106 ? -3.910 -10.007 20.773 1.00 78.94 106 HIS A O 1
ATOM 836 N N . ALA A 1 107 ? -4.334 -8.581 19.086 1.00 80.88 107 ALA A N 1
ATOM 837 C CA . ALA A 1 107 ? -5.244 -9.491 18.408 1.00 80.88 107 ALA A CA 1
ATOM 838 C C . ALA A 1 107 ? -4.499 -10.796 18.056 1.00 80.88 107 ALA A C 1
ATOM 840 O O . ALA A 1 107 ? -3.351 -10.731 17.614 1.00 80.88 107 ALA A O 1
ATOM 841 N N . PRO A 1 108 ? -5.111 -11.987 18.206 1.00 78.81 108 PRO A N 1
ATOM 842 C CA . PRO A 1 108 ? -4.448 -13.258 17.892 1.00 78.81 108 PRO A CA 1
ATOM 843 C C . PRO A 1 108 ? -3.871 -13.331 16.470 1.00 78.81 108 PRO A C 1
ATOM 845 O O . PRO A 1 108 ? -2.884 -14.029 16.241 1.00 78.81 108 PRO A O 1
ATOM 848 N N . GLY A 1 109 ? -4.473 -12.601 15.527 1.00 86.19 109 GLY A N 1
ATOM 849 C CA . GLY A 1 109 ? -4.009 -12.495 14.149 1.00 86.19 109 GLY A CA 1
ATOM 850 C C . GLY A 1 109 ? -2.874 -11.501 13.915 1.00 86.19 109 GLY A C 1
ATOM 851 O O . GLY A 1 109 ? -2.309 -11.511 12.824 1.00 86.19 109 GLY A O 1
ATOM 852 N N . SER A 1 110 ? -2.525 -10.647 14.880 1.00 90.12 110 SER A N 1
ATOM 853 C CA . SER A 1 110 ? -1.597 -9.539 14.654 1.00 90.12 110 SER A CA 1
ATOM 854 C C . SER A 1 110 ? -0.177 -10.017 14.332 1.00 90.12 110 SER A C 1
ATOM 856 O O . SER A 1 110 ? 0.351 -10.974 14.9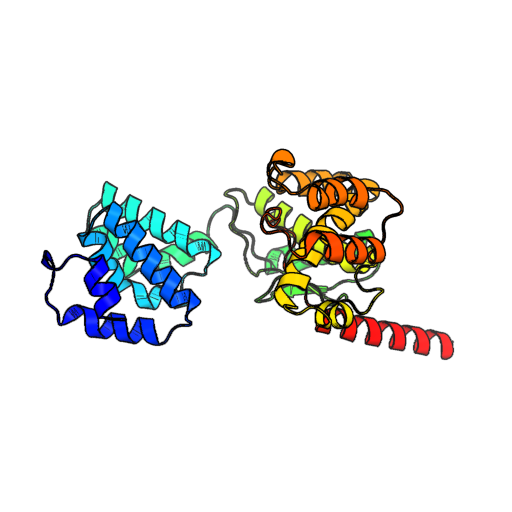11 1.00 90.12 110 SER A O 1
ATOM 858 N N . VAL A 1 111 ? 0.470 -9.336 13.386 1.00 94.25 111 VAL A N 1
ATOM 859 C CA . VAL A 1 111 ? 1.839 -9.650 12.963 1.00 94.25 111 VAL A CA 1
ATOM 860 C C . VAL A 1 111 ? 2.692 -8.395 13.049 1.00 94.25 111 VAL A C 1
ATOM 862 O O . VAL A 1 111 ? 2.500 -7.439 12.300 1.00 94.25 111 VAL A O 1
ATOM 865 N N . SER A 1 112 ? 3.660 -8.413 13.962 1.00 93.31 112 SER A N 1
ATOM 866 C CA . SER A 1 112 ? 4.648 -7.344 14.105 1.00 93.31 112 SER A CA 1
ATOM 867 C C . SER A 1 112 ? 5.834 -7.585 13.172 1.00 93.31 112 SER A C 1
ATOM 869 O O . SER A 1 112 ? 6.362 -8.704 13.110 1.00 93.31 112 SER A O 1
ATOM 871 N N . LEU A 1 113 ? 6.258 -6.549 12.445 1.00 95.88 113 LEU A N 1
ATOM 872 C CA . LEU A 1 113 ? 7.325 -6.644 11.452 1.00 95.88 113 LEU A CA 1
ATOM 873 C C . LEU A 1 113 ? 8.661 -7.032 12.088 1.00 95.88 113 LEU A C 1
ATOM 875 O O . LEU A 1 113 ? 9.415 -7.794 11.490 1.00 95.88 113 LEU A O 1
ATOM 879 N N . ASP A 1 114 ? 8.963 -6.563 13.299 1.00 94.62 114 ASP A N 1
ATOM 880 C CA . ASP A 1 114 ? 10.220 -6.867 14.000 1.00 94.62 114 ASP A CA 1
ATOM 881 C C . ASP A 1 114 ? 10.459 -8.386 14.124 1.00 94.62 114 ASP A C 1
ATOM 883 O O . ASP A 1 114 ? 11.557 -8.867 13.825 1.00 94.62 114 ASP A O 1
ATOM 887 N N . LYS A 1 115 ? 9.404 -9.150 14.440 1.00 94.81 115 LYS A N 1
ATOM 888 C CA . LYS A 1 115 ? 9.417 -10.614 14.578 1.00 94.81 115 LYS A CA 1
ATOM 889 C C . LYS A 1 115 ? 9.696 -11.342 13.265 1.00 94.81 115 LYS A C 1
ATOM 891 O O . LYS A 1 115 ? 10.252 -12.439 13.292 1.00 94.81 115 LYS A O 1
ATOM 896 N N . ILE A 1 116 ? 9.309 -10.765 12.126 1.00 96.44 116 ILE A N 1
ATOM 897 C CA . ILE A 1 116 ? 9.371 -11.430 10.814 1.00 96.44 116 ILE A CA 1
ATOM 898 C C . ILE A 1 116 ? 10.349 -10.784 9.823 1.00 96.44 116 ILE A C 1
ATOM 900 O O . ILE A 1 116 ? 10.620 -11.363 8.774 1.00 96.44 116 ILE A O 1
ATOM 904 N N . SER A 1 117 ? 10.910 -9.622 10.149 1.00 95.88 117 SER A N 1
ATOM 905 C CA . SER A 1 117 ? 11.787 -8.804 9.299 1.00 95.88 117 SER A CA 1
ATOM 906 C C . SER A 1 117 ? 12.914 -9.616 8.661 1.00 95.88 117 SER A C 1
ATOM 908 O O . SER A 1 117 ? 13.067 -9.621 7.444 1.00 95.88 117 SER A O 1
ATOM 910 N N . ARG A 1 118 ? 13.640 -10.402 9.463 1.00 95.75 118 ARG A N 1
ATOM 911 C CA . ARG A 1 118 ? 14.732 -11.277 8.997 1.00 95.75 118 ARG A CA 1
ATOM 912 C C . ARG A 1 118 ? 14.257 -12.397 8.074 1.00 95.75 118 ARG A C 1
ATOM 914 O O . ARG A 1 118 ? 14.992 -12.801 7.171 1.00 95.75 118 ARG A O 1
ATOM 921 N N . ILE A 1 119 ? 13.048 -12.914 8.308 1.00 96.94 119 ILE A N 1
ATOM 922 C CA . ILE A 1 119 ? 12.432 -13.940 7.459 1.00 96.94 119 ILE A CA 1
ATOM 923 C C . ILE A 1 119 ? 12.108 -13.319 6.100 1.00 96.94 119 ILE A C 1
ATOM 925 O O . ILE A 1 119 ? 12.475 -13.889 5.075 1.00 96.94 119 ILE A O 1
ATOM 929 N N . LEU A 1 120 ? 11.488 -12.135 6.089 1.00 96.81 120 LEU A N 1
ATOM 930 C CA . LEU A 1 120 ? 11.177 -11.400 4.863 1.00 96.81 120 LEU A CA 1
ATOM 931 C C . LEU A 1 120 ? 12.442 -10.992 4.102 1.00 96.81 120 LEU A C 1
ATOM 933 O O . LEU A 1 120 ? 12.497 -11.191 2.895 1.00 96.81 120 LEU A O 1
ATOM 937 N N . GLU A 1 121 ? 13.472 -10.494 4.790 1.00 96.00 121 GLU A N 1
ATOM 938 C CA . GLU A 1 121 ? 14.748 -10.090 4.185 1.00 96.00 121 GLU A CA 1
ATOM 939 C C . GLU A 1 121 ? 15.437 -11.285 3.514 1.00 96.00 121 GLU A C 1
ATOM 941 O O . GLU A 1 121 ? 15.880 -11.198 2.367 1.00 96.00 121 GLU A O 1
ATOM 946 N N . SER A 1 122 ? 15.465 -12.435 4.197 1.00 95.69 122 SER A N 1
ATOM 947 C CA . SER A 1 122 ? 15.995 -13.686 3.640 1.00 95.69 122 SER A CA 1
ATOM 948 C C . SER A 1 122 ? 15.170 -14.161 2.446 1.00 95.69 122 SER A C 1
ATOM 950 O O . SER A 1 122 ? 15.727 -14.600 1.442 1.00 95.69 122 SER A O 1
ATOM 952 N N . PHE A 1 123 ? 13.844 -14.044 2.537 1.00 95.38 123 PHE A N 1
ATOM 953 C CA . PHE A 1 123 ? 12.917 -14.421 1.479 1.00 95.38 123 PHE A CA 1
ATOM 954 C C . PHE A 1 123 ? 13.117 -13.582 0.212 1.00 95.38 123 PHE A C 1
ATOM 956 O O . PHE A 1 123 ? 13.349 -14.163 -0.845 1.00 95.38 123 PHE A O 1
ATOM 963 N N . VAL A 1 124 ? 13.110 -12.245 0.304 1.00 94.38 124 VAL A N 1
ATOM 964 C CA . VAL A 1 124 ? 13.317 -11.372 -0.869 1.00 94.38 124 VAL A CA 1
ATOM 965 C C . VAL A 1 124 ? 14.733 -11.488 -1.428 1.00 94.38 124 VAL A C 1
ATOM 967 O O . VAL A 1 124 ? 14.905 -11.508 -2.644 1.00 94.38 124 VAL A O 1
ATOM 970 N N . THR A 1 125 ? 15.743 -11.658 -0.566 1.00 93.19 125 THR A N 1
ATOM 971 C CA . THR A 1 125 ? 17.125 -11.920 -1.004 1.00 93.19 125 THR A CA 1
ATOM 972 C C . THR A 1 125 ? 17.213 -13.246 -1.763 1.00 93.19 125 THR A C 1
ATOM 974 O O . THR A 1 125 ? 17.939 -13.348 -2.748 1.00 93.19 125 THR A O 1
ATOM 977 N N . GLY A 1 126 ? 16.447 -14.259 -1.352 1.00 93.31 126 GLY A N 1
ATOM 978 C CA . GLY A 1 126 ? 16.381 -15.556 -2.022 1.00 93.31 126 GLY A CA 1
ATOM 979 C C . GLY A 1 126 ? 15.745 -15.529 -3.416 1.00 93.31 126 GLY A C 1
ATOM 980 O O . GLY A 1 126 ? 15.987 -16.454 -4.186 1.00 93.31 126 GLY A O 1
ATOM 981 N N . LEU A 1 127 ? 14.975 -14.490 -3.773 1.00 91.88 127 LEU A N 1
ATOM 982 C CA . LEU A 1 127 ? 14.301 -14.409 -5.077 1.00 91.88 127 LEU A CA 1
ATOM 983 C C . LEU A 1 127 ? 15.276 -14.174 -6.239 1.00 91.88 127 LEU A C 1
ATOM 985 O O . LEU A 1 127 ? 15.108 -14.759 -7.305 1.00 91.88 127 LEU A O 1
ATOM 989 N N . ASN A 1 128 ? 16.291 -13.327 -6.052 1.00 82.25 128 ASN A N 1
ATOM 990 C CA . ASN A 1 128 ? 17.260 -12.988 -7.105 1.00 82.25 128 ASN A CA 1
ATOM 991 C C . ASN A 1 128 ? 18.714 -12.858 -6.616 1.00 82.25 128 ASN A C 1
ATOM 993 O O . ASN A 1 128 ? 19.578 -12.400 -7.363 1.00 82.25 128 ASN A O 1
ATOM 997 N N . GLY A 1 129 ? 18.997 -13.220 -5.363 1.00 83.44 129 GLY A N 1
ATOM 998 C CA . GLY A 1 129 ? 20.332 -13.182 -4.762 1.00 83.44 129 GLY A CA 1
ATOM 999 C C . GLY A 1 129 ? 20.835 -11.785 -4.393 1.00 83.44 129 GLY A C 1
ATOM 1000 O O . GLY A 1 129 ? 21.886 -11.667 -3.758 1.00 83.44 129 GLY A O 1
ATOM 1001 N N . ARG A 1 130 ? 20.113 -10.716 -4.754 1.00 85.88 130 ARG A N 1
ATOM 1002 C CA . ARG A 1 130 ? 20.480 -9.351 -4.378 1.00 85.88 130 ARG A CA 1
ATOM 1003 C C . ARG A 1 130 ? 19.839 -9.003 -3.044 1.00 85.88 130 ARG A C 1
ATOM 1005 O O . ARG A 1 130 ? 18.622 -9.036 -2.896 1.00 85.88 130 ARG A O 1
ATOM 1012 N N . LYS A 1 131 ? 20.678 -8.597 -2.092 1.00 87.19 131 LYS A N 1
ATOM 1013 C CA . LYS A 1 131 ? 20.213 -8.132 -0.790 1.00 87.19 131 LYS A CA 1
ATOM 1014 C C . LYS A 1 131 ? 19.338 -6.883 -0.945 1.00 87.19 131 LYS A C 1
ATOM 1016 O O . LYS A 1 131 ? 19.762 -5.905 -1.565 1.00 87.19 131 LYS A O 1
ATOM 1021 N N . LEU A 1 132 ? 18.152 -6.932 -0.348 1.00 91.31 132 LEU A N 1
ATOM 1022 C CA . LEU A 1 132 ? 17.210 -5.826 -0.236 1.00 91.31 132 LEU A CA 1
ATOM 1023 C C . LEU A 1 132 ? 16.780 -5.744 1.233 1.00 91.31 132 LEU A C 1
ATOM 1025 O O . LEU A 1 132 ? 16.313 -6.738 1.784 1.00 91.31 132 LEU A O 1
ATOM 1029 N N . GLY A 1 133 ? 17.026 -4.606 1.881 1.00 94.69 133 GLY A N 1
ATOM 1030 C CA . GLY A 1 133 ? 16.742 -4.425 3.305 1.00 94.69 133 GLY A CA 1
ATOM 1031 C C . GLY A 1 133 ? 15.242 -4.410 3.594 1.00 94.69 133 GLY A C 1
ATOM 1032 O O . GLY A 1 133 ? 14.450 -4.032 2.732 1.00 94.69 133 GLY A O 1
ATOM 1033 N N . ILE A 1 134 ? 14.863 -4.798 4.811 1.00 97.12 134 ILE A N 1
ATOM 1034 C CA . ILE A 1 134 ? 13.498 -4.672 5.329 1.00 97.12 134 ILE A CA 1
ATOM 1035 C C . ILE A 1 134 ? 13.548 -3.775 6.561 1.00 97.12 134 ILE A C 1
ATOM 1037 O O . ILE A 1 134 ? 14.248 -4.089 7.522 1.00 97.12 134 ILE A O 1
ATOM 1041 N N . GLU A 1 135 ? 12.798 -2.680 6.536 1.00 96.44 135 GLU A N 1
ATOM 1042 C CA . GLU A 1 135 ? 12.709 -1.729 7.644 1.00 96.44 135 GLU A CA 1
ATOM 1043 C C . GLU A 1 135 ? 11.250 -1.394 7.956 1.00 96.44 135 GLU A C 1
ATOM 1045 O O . GLU A 1 135 ? 10.373 -1.494 7.097 1.00 96.44 135 GLU A O 1
ATOM 1050 N N . GLN A 1 136 ? 10.989 -0.981 9.195 1.00 93.44 136 GLN A N 1
ATOM 1051 C CA . GLN A 1 136 ? 9.721 -0.349 9.547 1.00 93.44 136 GLN A CA 1
ATOM 1052 C C . GLN A 1 136 ? 9.680 1.056 8.941 1.00 93.44 136 GLN A C 1
ATOM 1054 O O . GLN A 1 136 ? 10.689 1.766 8.926 1.00 93.44 136 GLN A O 1
ATOM 1059 N N . GLY A 1 137 ? 8.518 1.482 8.459 1.00 85.00 137 GLY A N 1
ATOM 1060 C CA . GLY A 1 137 ? 8.327 2.853 8.009 1.00 85.00 137 GLY A CA 1
ATOM 1061 C C . GLY A 1 137 ? 6.894 3.324 8.187 1.00 85.00 137 GLY A C 1
ATOM 1062 O O . GLY A 1 137 ? 5.955 2.559 8.001 1.00 85.00 137 GLY A O 1
ATOM 1063 N N . ALA A 1 138 ? 6.740 4.621 8.463 1.00 72.62 138 ALA A N 1
ATOM 1064 C CA . ALA A 1 138 ? 5.437 5.292 8.490 1.00 72.62 138 ALA A CA 1
ATOM 1065 C C . ALA A 1 138 ? 4.713 5.245 7.130 1.00 72.62 138 ALA A C 1
ATOM 1067 O O . ALA A 1 138 ? 3.515 5.481 7.038 1.00 72.62 138 ALA A O 1
ATOM 1068 N N . SER A 1 139 ? 5.441 4.953 6.049 1.00 81.44 139 SER A N 1
ATOM 1069 C CA . SER A 1 139 ? 4.875 4.716 4.726 1.00 81.44 139 SER A CA 1
ATOM 1070 C C . SER A 1 139 ? 5.448 3.437 4.134 1.00 81.44 139 SER A C 1
ATOM 1072 O O . SER A 1 139 ? 6.653 3.188 4.200 1.00 81.44 139 SER A O 1
ATOM 1074 N N . PHE A 1 140 ? 4.572 2.661 3.506 1.00 91.38 140 PHE A N 1
ATOM 1075 C CA . PHE A 1 140 ? 4.897 1.418 2.822 1.00 91.38 140 PHE A CA 1
ATOM 1076 C C . PHE A 1 140 ? 5.392 1.698 1.391 1.00 91.38 140 PHE A C 1
ATOM 1078 O O . PHE A 1 140 ? 4.583 2.044 0.536 1.00 91.38 140 PHE A O 1
ATOM 1085 N N . TYR A 1 141 ? 6.698 1.585 1.123 1.00 96.44 141 TYR A N 1
ATOM 1086 C CA . TYR A 1 141 ? 7.301 1.775 -0.213 1.00 96.44 141 TYR A CA 1
ATOM 1087 C C . TYR A 1 141 ? 8.728 1.198 -0.287 1.00 96.44 141 TYR A C 1
ATOM 1089 O O . TYR A 1 141 ? 9.291 0.785 0.727 1.00 96.44 141 TYR A O 1
ATOM 1097 N N . THR A 1 142 ? 9.361 1.219 -1.466 1.00 96.56 142 THR A N 1
ATOM 1098 C CA . THR A 1 142 ? 10.801 0.942 -1.623 1.00 96.56 142 THR A CA 1
ATOM 1099 C C . THR A 1 142 ? 11.576 2.089 -2.270 1.00 96.56 142 THR A C 1
ATOM 1101 O O . THR A 1 142 ? 11.081 2.767 -3.166 1.00 96.56 142 THR A O 1
ATOM 1104 N N . ASP A 1 143 ? 12.830 2.268 -1.853 1.00 96.12 143 ASP A N 1
ATOM 1105 C CA . ASP A 1 143 ? 13.821 3.112 -2.537 1.00 96.12 143 ASP A CA 1
ATOM 1106 C C . ASP A 1 143 ? 14.761 2.302 -3.456 1.00 96.12 143 ASP A C 1
ATOM 1108 O O . ASP A 1 143 ? 15.773 2.805 -3.938 1.00 96.12 143 ASP A O 1
ATOM 1112 N N . THR A 1 144 ? 14.425 1.041 -3.746 1.00 94.75 144 THR A N 1
ATOM 1113 C CA . THR A 1 144 ? 15.214 0.059 -4.517 1.00 94.75 144 THR A CA 1
ATOM 1114 C C . THR A 1 144 ? 16.408 -0.588 -3.806 1.00 94.75 144 THR A C 1
ATOM 1116 O O . THR A 1 144 ? 17.027 -1.485 -4.394 1.00 94.75 144 THR A O 1
ATOM 1119 N N . GLU A 1 145 ? 16.745 -0.185 -2.578 1.00 94.94 145 GLU A N 1
ATOM 1120 C CA . GLU A 1 145 ? 17.700 -0.891 -1.703 1.00 94.94 145 GLU A CA 1
ATOM 1121 C C . GLU A 1 145 ? 17.063 -1.349 -0.384 1.00 94.94 145 GLU A C 1
ATOM 1123 O O . GLU A 1 145 ? 17.476 -2.374 0.163 1.00 94.94 145 GLU A O 1
ATOM 1128 N N . ILE A 1 146 ? 16.027 -0.652 0.079 1.00 96.25 146 ILE A N 1
ATOM 1129 C CA . ILE A 1 146 ? 15.261 -0.951 1.287 1.00 96.25 146 ILE A CA 1
ATOM 1130 C C . ILE A 1 146 ? 13.773 -0.981 0.928 1.00 96.25 146 ILE A C 1
ATOM 1132 O O . ILE A 1 146 ? 13.270 -0.120 0.199 1.00 96.25 146 ILE A O 1
ATOM 1136 N N . ILE A 1 147 ? 13.057 -1.984 1.430 1.00 97.31 147 ILE A N 1
ATOM 1137 C CA . ILE A 1 147 ? 11.598 -2.018 1.475 1.00 97.31 147 ILE A CA 1
ATOM 1138 C C . ILE A 1 147 ? 11.176 -1.605 2.884 1.00 97.31 147 ILE A C 1
ATOM 1140 O O . ILE A 1 147 ? 11.538 -2.252 3.868 1.00 97.31 147 ILE A O 1
ATOM 1144 N N . ARG A 1 148 ? 10.383 -0.540 2.969 1.00 97.31 148 ARG A N 1
ATOM 1145 C CA . ARG A 1 148 ? 9.759 -0.074 4.205 1.00 97.31 148 ARG A CA 1
ATOM 1146 C C . ARG A 1 148 ? 8.362 -0.656 4.290 1.00 97.31 148 ARG A C 1
ATOM 1148 O O . ARG A 1 148 ? 7.587 -0.469 3.358 1.00 97.31 148 ARG A O 1
ATOM 1155 N N . LEU A 1 149 ? 8.056 -1.372 5.363 1.00 96.75 149 LEU A N 1
ATOM 1156 C CA . LEU A 1 149 ? 6.753 -1.995 5.610 1.00 96.75 149 LEU A CA 1
ATOM 1157 C C . LEU A 1 149 ? 6.117 -1.398 6.877 1.00 96.75 149 LEU A C 1
ATOM 1159 O O . LEU A 1 149 ? 6.848 -0.853 7.712 1.00 96.75 149 LEU A O 1
ATOM 1163 N N . PRO A 1 150 ? 4.784 -1.498 7.041 1.00 94.19 150 PRO A N 1
ATOM 1164 C CA . PRO A 1 150 ? 4.125 -1.134 8.289 1.00 94.19 150 PRO A CA 1
ATOM 1165 C C . PRO A 1 150 ? 4.715 -1.899 9.473 1.00 94.19 150 PRO A C 1
ATOM 1167 O O . PRO A 1 150 ? 5.211 -3.014 9.319 1.00 94.19 150 PRO A O 1
ATOM 1170 N N . GLU A 1 151 ? 4.667 -1.293 10.655 1.00 93.06 151 GLU A N 1
ATOM 1171 C CA . GLU A 1 151 ? 5.161 -1.919 11.884 1.00 93.06 151 GLU A CA 1
ATOM 1172 C C . GLU A 1 151 ? 4.308 -3.122 12.300 1.00 93.06 151 GLU A C 1
ATOM 1174 O O . GLU A 1 151 ? 4.838 -4.131 12.769 1.00 93.06 151 GLU A O 1
ATOM 1179 N N . LEU A 1 152 ? 2.997 -3.030 12.090 1.00 91.44 152 LEU A N 1
ATOM 1180 C CA . LEU A 1 152 ? 2.009 -3.997 12.535 1.00 91.44 152 LEU A CA 1
ATOM 1181 C C . LEU A 1 152 ? 0.959 -4.207 11.439 1.00 91.44 152 LEU A C 1
ATOM 1183 O O . LEU A 1 152 ? 0.477 -3.240 10.857 1.00 91.44 152 LEU A O 1
ATOM 1187 N N . LEU A 1 153 ? 0.580 -5.464 11.192 1.00 91.56 153 LEU A N 1
ATOM 1188 C CA . LEU A 1 153 ? -0.608 -5.803 10.404 1.00 91.56 153 LEU A CA 1
ATOM 1189 C C . LEU A 1 153 ? -1.633 -6.523 11.266 1.00 91.56 153 LEU A C 1
ATOM 1191 O O . LEU A 1 153 ? -1.293 -7.460 11.995 1.00 91.56 153 LEU A O 1
ATOM 1195 N N . THR 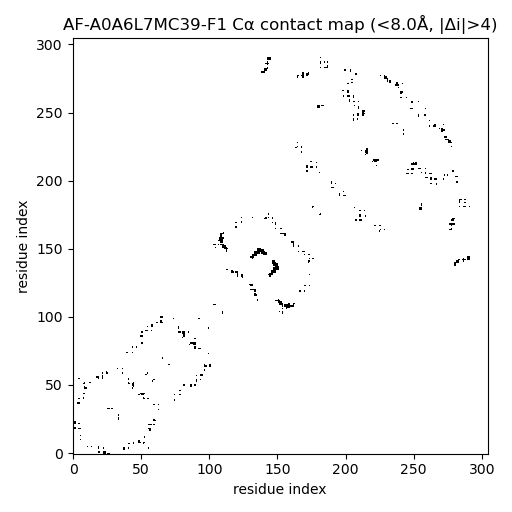A 1 154 ? -2.884 -6.096 11.127 1.00 90.00 154 THR A N 1
ATOM 1196 C CA . THR A 1 154 ? -4.053 -6.645 11.826 1.00 90.00 154 THR A CA 1
ATOM 1197 C C . THR A 1 154 ? -5.267 -6.749 10.901 1.00 90.00 154 THR A C 1
ATOM 1199 O O . THR A 1 154 ? -6.395 -6.737 11.376 1.00 90.00 154 THR A O 1
ATOM 1202 N N . GLU A 1 155 ? -5.041 -6.796 9.588 1.00 86.62 155 GLU A N 1
ATOM 1203 C CA . GLU A 1 155 ? -6.098 -6.777 8.564 1.00 86.62 155 GLU A CA 1
ATOM 1204 C C . GLU A 1 155 ? -6.981 -8.031 8.617 1.00 86.62 155 GLU A C 1
ATOM 1206 O O . GLU A 1 155 ? -8.160 -7.993 8.275 1.00 86.62 155 GLU A O 1
ATOM 1211 N N . PHE A 1 156 ? -6.406 -9.152 9.058 1.00 89.62 156 PHE A N 1
ATOM 1212 C CA . PHE A 1 156 ? -7.081 -10.443 9.149 1.00 89.62 156 PHE A CA 1
ATOM 1213 C C . PHE A 1 156 ? -7.044 -11.027 10.565 1.00 89.62 156 PHE A C 1
ATOM 1215 O O . PHE A 1 156 ? -6.089 -10.831 11.317 1.00 89.62 156 PHE A O 1
ATOM 1222 N N . ASP A 1 157 ? -8.048 -11.838 10.901 1.00 87.12 157 ASP A N 1
ATOM 1223 C CA . ASP A 1 157 ? -8.141 -12.515 12.204 1.00 87.12 157 ASP A CA 1
ATOM 1224 C C . ASP A 1 157 ? -7.044 -13.565 12.422 1.00 87.12 157 ASP A C 1
ATOM 1226 O O . ASP A 1 157 ? -6.717 -13.926 13.555 1.00 87.12 157 ASP A O 1
ATOM 1230 N N . ARG A 1 158 ? -6.481 -14.092 11.330 1.00 91.62 158 ARG A N 1
ATOM 1231 C CA . ARG A 1 158 ? -5.498 -15.174 11.357 1.00 91.62 158 ARG A CA 1
ATOM 1232 C C . ARG A 1 158 ? -4.092 -14.651 11.115 1.00 91.62 158 ARG A C 1
ATOM 1234 O O . ARG A 1 158 ? -3.827 -13.947 10.140 1.00 91.62 158 ARG A O 1
ATOM 1241 N N . TYR A 1 159 ? -3.166 -15.110 11.954 1.00 92.50 159 TYR A N 1
ATOM 1242 C CA . TYR A 1 159 ? -1.744 -14.781 11.853 1.00 92.50 159 TYR A CA 1
ATOM 1243 C C . TYR A 1 159 ? -1.173 -15.152 10.480 1.00 92.50 159 TYR A C 1
ATOM 1245 O O . TYR A 1 159 ? -0.409 -14.387 9.893 1.00 92.50 159 TYR A O 1
ATOM 1253 N N . GLU A 1 160 ? -1.558 -16.314 9.939 1.00 95.25 160 GLU A N 1
ATOM 1254 C CA . GLU A 1 160 ? -1.043 -16.782 8.649 1.00 95.25 160 GLU A CA 1
ATOM 1255 C C . GLU A 1 160 ? -1.431 -15.864 7.487 1.00 95.25 160 GLU A C 1
ATOM 1257 O O . GLU A 1 160 ? -0.627 -15.693 6.570 1.00 95.25 160 GLU A O 1
ATOM 1262 N N . ASP A 1 161 ? -2.619 -15.260 7.541 1.00 95.50 161 ASP A N 1
ATOM 1263 C CA . ASP A 1 161 ? -3.148 -14.407 6.477 1.00 95.50 161 ASP A CA 1
ATOM 1264 C C . ASP A 1 161 ? -2.457 -13.033 6.505 1.00 95.50 161 ASP A C 1
ATOM 1266 O O . ASP A 1 161 ? -1.950 -12.576 5.480 1.00 95.50 161 ASP A O 1
ATOM 1270 N N . ASN A 1 162 ? -2.276 -12.432 7.688 1.00 95.25 162 ASN A N 1
ATOM 1271 C CA . ASN A 1 162 ? -1.469 -11.211 7.845 1.00 95.25 162 ASN A CA 1
ATOM 1272 C C . ASN A 1 162 ? 0.013 -11.442 7.494 1.00 95.25 162 ASN A C 1
ATOM 1274 O O . ASN A 1 162 ? 0.656 -10.608 6.853 1.00 95.25 162 ASN A O 1
ATOM 1278 N N . PHE A 1 163 ? 0.574 -12.599 7.854 1.00 96.44 163 PHE A N 1
ATOM 1279 C CA . PHE A 1 163 ? 1.937 -12.962 7.463 1.00 96.44 163 PHE A CA 1
ATOM 1280 C C . PHE A 1 163 ? 2.060 -13.175 5.944 1.00 96.44 163 PHE A C 1
ATOM 1282 O O . PHE A 1 163 ? 3.069 -12.816 5.329 1.00 96.44 163 PHE A O 1
ATOM 1289 N N . ALA A 1 164 ? 1.036 -13.750 5.310 1.00 97.12 164 ALA A N 1
ATOM 1290 C CA . ALA A 1 164 ? 0.960 -13.872 3.862 1.00 97.12 164 ALA A CA 1
ATOM 1291 C C . ALA A 1 164 ? 0.840 -12.505 3.172 1.00 97.12 164 ALA A C 1
ATOM 1293 O O . ALA A 1 164 ? 1.517 -12.299 2.159 1.00 97.12 164 ALA A O 1
ATOM 1294 N N . LEU A 1 165 ? 0.091 -11.560 3.749 1.00 97.25 165 LEU A N 1
ATOM 1295 C CA . LEU A 1 165 ? 0.007 -10.187 3.254 1.00 97.25 165 LEU A CA 1
ATOM 1296 C C . LEU A 1 165 ? 1.375 -9.492 3.300 1.00 97.25 165 LEU A C 1
ATOM 1298 O O . LEU A 1 165 ? 1.804 -8.951 2.284 1.00 97.25 165 LEU A O 1
ATOM 1302 N N . TYR A 1 166 ? 2.138 -9.612 4.393 1.00 97.56 166 TYR A N 1
ATOM 1303 C CA . TYR A 1 166 ? 3.513 -9.089 4.444 1.00 97.56 166 TYR A CA 1
ATOM 1304 C C . TYR A 1 166 ? 4.417 -9.643 3.334 1.00 97.56 166 TYR A C 1
ATOM 1306 O O . TYR A 1 166 ? 5.218 -8.907 2.753 1.00 97.56 166 TYR A O 1
ATOM 1314 N N . LYS A 1 167 ? 4.297 -10.935 3.003 1.00 97.31 167 LYS A N 1
ATOM 1315 C CA . LYS A 1 167 ? 5.046 -11.522 1.879 1.00 97.31 167 LYS A CA 1
ATOM 1316 C C . LYS A 1 167 ? 4.604 -10.937 0.540 1.00 97.31 167 LYS A C 1
ATOM 1318 O O . LYS A 1 167 ? 5.465 -10.641 -0.286 1.00 97.31 167 LYS A O 1
ATOM 1323 N N . ALA A 1 168 ? 3.298 -10.765 0.327 1.00 97.94 168 ALA A N 1
ATOM 1324 C CA . ALA A 1 168 ? 2.760 -10.135 -0.878 1.00 97.94 168 ALA A CA 1
ATOM 1325 C C . ALA A 1 168 ? 3.271 -8.692 -1.024 1.00 97.94 168 ALA A C 1
ATOM 1327 O O . ALA A 1 168 ? 3.752 -8.318 -2.092 1.00 97.94 168 ALA A O 1
ATOM 1328 N N . MET A 1 169 ? 3.260 -7.925 0.069 1.00 97.69 169 MET A N 1
ATOM 1329 C CA . MET A 1 169 ? 3.794 -6.566 0.138 1.00 97.69 169 MET A CA 1
ATOM 1330 C C . MET A 1 169 ? 5.279 -6.518 -0.224 1.00 97.69 169 MET A C 1
ATOM 1332 O O . MET A 1 169 ? 5.684 -5.772 -1.115 1.00 97.69 169 MET A O 1
ATOM 1336 N N . ALA A 1 170 ? 6.095 -7.353 0.425 1.00 97.25 170 ALA A N 1
ATOM 1337 C CA . ALA A 1 170 ? 7.531 -7.411 0.177 1.00 97.25 170 ALA A CA 1
ATOM 1338 C C . ALA A 1 170 ? 7.847 -7.799 -1.278 1.00 97.25 170 ALA A C 1
ATOM 1340 O O . ALA A 1 170 ? 8.710 -7.189 -1.908 1.00 97.25 170 ALA A O 1
ATOM 1341 N N . VAL A 1 171 ? 7.120 -8.771 -1.840 1.00 97.88 171 VAL A N 1
ATOM 1342 C CA . VAL A 1 171 ? 7.291 -9.195 -3.239 1.00 97.88 171 VAL A CA 1
ATOM 1343 C C . VAL A 1 171 ? 6.890 -8.092 -4.201 1.00 97.88 171 VAL A C 1
ATOM 1345 O O . VAL A 1 171 ? 7.611 -7.860 -5.165 1.00 97.88 171 VAL A O 1
ATOM 1348 N N . HIS A 1 172 ? 5.785 -7.393 -3.951 1.00 98.06 172 HIS A N 1
ATOM 1349 C CA . HIS A 1 172 ? 5.350 -6.314 -4.828 1.00 98.06 172 HIS A CA 1
ATOM 1350 C C . HIS A 1 172 ? 6.376 -5.171 -4.877 1.00 98.06 172 HIS A C 1
ATOM 1352 O O . HIS A 1 172 ? 6.742 -4.711 -5.957 1.00 98.06 172 HIS A O 1
ATOM 1358 N N . GLN A 1 173 ? 6.923 -4.763 -3.727 1.00 97.50 173 GLN A N 1
ATOM 1359 C CA . GLN A 1 173 ? 7.976 -3.741 -3.693 1.00 97.50 173 GLN A CA 1
ATOM 1360 C C . GLN A 1 173 ? 9.278 -4.231 -4.341 1.00 97.50 173 GLN A C 1
ATOM 1362 O O . GLN A 1 173 ? 9.897 -3.513 -5.126 1.00 97.50 173 GLN A O 1
ATOM 1367 N N . TRP A 1 174 ? 9.680 -5.479 -4.081 1.00 97.12 174 TRP A N 1
ATOM 1368 C CA . TRP A 1 174 ? 10.821 -6.104 -4.756 1.00 97.12 174 TRP A CA 1
ATOM 1369 C C . TRP A 1 174 ? 10.639 -6.124 -6.284 1.00 97.12 174 TRP A C 1
ATOM 1371 O O . TRP A 1 174 ? 11.570 -5.799 -7.027 1.00 97.12 174 TRP A O 1
ATOM 1381 N N . ALA A 1 175 ? 9.427 -6.432 -6.754 1.00 97.38 175 ALA A N 1
ATOM 1382 C CA . ALA A 1 175 ? 9.079 -6.519 -8.166 1.00 97.38 175 ALA A CA 1
ATOM 1383 C C . ALA A 1 175 ? 9.305 -5.187 -8.896 1.00 97.38 175 ALA A C 1
ATOM 1385 O O . ALA A 1 175 ? 9.788 -5.205 -10.027 1.00 97.38 175 ALA A O 1
ATOM 1386 N N . GLN A 1 176 ? 9.063 -4.039 -8.251 1.00 96.88 176 GLN A N 1
ATOM 1387 C CA . GLN A 1 176 ? 9.344 -2.724 -8.846 1.00 96.88 176 GLN A CA 1
ATOM 1388 C C . GLN A 1 176 ? 10.834 -2.554 -9.201 1.00 96.88 176 GLN A C 1
ATOM 1390 O O . GLN A 1 176 ? 11.200 -2.058 -10.272 1.00 96.88 176 GLN A O 1
ATOM 1395 N N . ALA A 1 177 ? 11.729 -2.980 -8.303 1.00 93.12 177 ALA A N 1
ATOM 1396 C CA . ALA A 1 177 ? 13.171 -2.907 -8.525 1.00 93.12 177 ALA A CA 1
ATOM 1397 C C . ALA A 1 177 ? 13.667 -3.965 -9.521 1.00 93.12 177 ALA A C 1
ATOM 1399 O O . ALA A 1 177 ? 14.615 -3.703 -10.265 1.00 93.12 177 ALA A O 1
ATOM 1400 N N . TRP A 1 178 ? 13.037 -5.140 -9.534 1.00 95.00 178 TRP A N 1
ATOM 1401 C CA . TRP A 1 178 ? 13.444 -6.274 -10.360 1.00 95.00 178 TRP A CA 1
ATOM 1402 C C . TRP A 1 178 ? 12.954 -6.176 -11.807 1.00 95.00 178 TRP A C 1
ATOM 1404 O O . TRP A 1 178 ? 13.748 -6.288 -12.737 1.00 95.00 178 TRP A O 1
ATOM 1414 N N . PHE A 1 179 ? 11.672 -5.873 -12.015 1.00 95.81 179 PHE A N 1
ATOM 1415 C CA . PHE A 1 179 ? 11.045 -5.802 -13.339 1.00 95.81 179 PHE A CA 1
ATOM 1416 C C . PHE A 1 179 ? 11.130 -4.418 -13.985 1.00 95.81 179 PHE A C 1
ATOM 1418 O O . PHE A 1 179 ? 10.352 -4.094 -14.886 1.00 95.81 179 PHE A O 1
ATOM 1425 N N . GLY A 1 180 ? 12.089 -3.605 -13.545 1.00 94.38 180 GLY A N 1
ATOM 1426 C CA . GLY A 1 180 ? 12.554 -2.443 -14.288 1.00 94.38 180 GLY A CA 1
ATOM 1427 C C . GLY A 1 180 ? 11.690 -1.186 -14.200 1.00 94.38 180 GLY A C 1
ATOM 1428 O O . GLY A 1 180 ? 11.896 -0.296 -15.025 1.00 94.38 180 GLY A O 1
ATOM 1429 N N . THR A 1 181 ? 10.799 -1.054 -13.210 1.00 97.00 181 THR A N 1
ATOM 1430 C CA . THR A 1 181 ? 10.001 0.173 -12.991 1.00 97.00 181 THR A CA 1
ATOM 1431 C C . THR A 1 181 ? 10.896 1.413 -12.940 1.00 97.00 181 THR A C 1
ATOM 1433 O O . THR A 1 181 ? 10.644 2.426 -13.586 1.00 97.00 181 THR A O 1
ATOM 1436 N N . TRP A 1 182 ? 12.027 1.3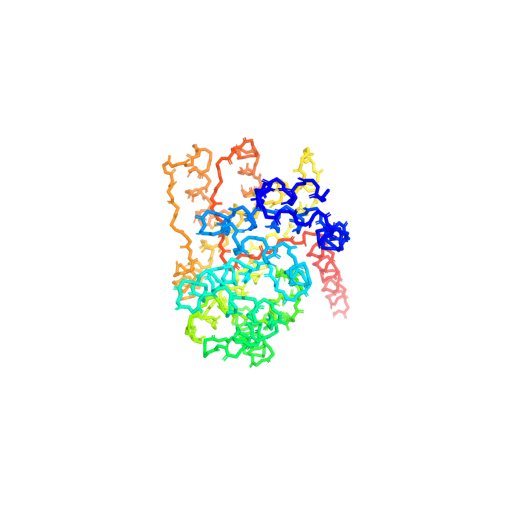00 -12.242 1.00 96.00 182 TRP A N 1
ATOM 1437 C CA . TRP A 1 182 ? 12.970 2.397 -12.007 1.00 96.00 182 TRP A CA 1
ATOM 1438 C C . TRP A 1 182 ? 14.102 2.482 -13.041 1.00 96.00 182 TRP A C 1
ATOM 1440 O O . TRP A 1 182 ? 15.171 3.027 -12.766 1.00 96.00 182 TRP A O 1
ATOM 1450 N N . THR A 1 183 ? 13.924 1.896 -14.229 1.00 93.94 183 THR A N 1
ATOM 1451 C CA . THR A 1 183 ? 14.884 2.066 -15.340 1.00 93.94 183 THR A CA 1
ATOM 1452 C C . THR A 1 183 ? 14.778 3.441 -15.994 1.00 93.94 183 THR A C 1
ATOM 1454 O O . THR A 1 183 ? 15.757 3.913 -16.572 1.00 93.94 183 THR A O 1
ATOM 1457 N N . LEU A 1 184 ? 13.628 4.099 -15.845 1.00 93.69 184 LEU A N 1
ATOM 1458 C CA . LEU A 1 184 ? 13.364 5.470 -16.265 1.00 93.69 184 LEU A CA 1
ATOM 1459 C C . LEU A 1 184 ? 13.195 6.394 -15.057 1.00 93.69 184 LEU A C 1
ATOM 1461 O O . LEU A 1 184 ? 12.819 5.953 -13.970 1.00 93.69 184 LEU A O 1
ATOM 1465 N N . ASN A 1 185 ? 13.414 7.695 -15.266 1.00 95.06 185 ASN A N 1
ATOM 1466 C CA . ASN A 1 185 ? 13.103 8.710 -14.263 1.00 95.06 185 ASN A CA 1
ATOM 1467 C C . ASN A 1 185 ? 11.592 8.983 -14.249 1.00 95.06 185 ASN A C 1
ATOM 1469 O O . ASN A 1 185 ? 11.111 9.964 -14.819 1.00 95.06 185 ASN A O 1
ATOM 1473 N N . ILE A 1 186 ? 10.850 8.075 -13.611 1.00 96.50 186 ILE A N 1
ATOM 1474 C CA . ILE A 1 186 ? 9.388 8.133 -13.510 1.00 96.50 186 ILE A CA 1
ATOM 1475 C C . ILE A 1 186 ? 8.939 9.450 -12.869 1.00 96.50 186 ILE A C 1
ATOM 1477 O O . ILE A 1 186 ? 8.020 10.082 -13.373 1.00 96.50 186 ILE A O 1
ATOM 1481 N N . GLY A 1 187 ? 9.629 9.926 -11.826 1.00 95.94 187 GLY A N 1
ATOM 1482 C CA . GLY A 1 187 ? 9.291 11.194 -11.171 1.00 95.94 187 GLY A CA 1
ATOM 1483 C C . GLY A 1 187 ? 9.350 12.393 -12.122 1.00 95.94 187 GLY A C 1
ATOM 1484 O O . GLY A 1 187 ? 8.430 13.208 -12.142 1.00 95.94 187 GLY A O 1
ATOM 1485 N N . ALA A 1 188 ? 10.387 12.472 -12.963 1.00 95.94 188 ALA A N 1
ATOM 1486 C CA . ALA A 1 188 ? 10.493 13.527 -13.971 1.00 95.94 188 ALA A CA 1
ATOM 1487 C C . ALA A 1 188 ? 9.388 13.440 -15.034 1.00 95.94 188 ALA A C 1
ATOM 1489 O O . ALA A 1 188 ? 8.881 14.472 -15.462 1.00 95.94 188 ALA A O 1
ATOM 1490 N N . PHE A 1 189 ? 9.003 12.227 -15.443 1.00 96.00 189 PHE A N 1
ATOM 1491 C CA . PHE A 1 189 ? 7.915 12.024 -16.400 1.00 96.00 189 PHE A CA 1
ATOM 1492 C C . PHE A 1 189 ? 6.552 12.429 -15.820 1.00 96.00 189 PHE A C 1
ATOM 1494 O O . PHE A 1 189 ? 5.814 13.194 -16.437 1.00 96.00 189 PHE A O 1
ATOM 1501 N N . LEU A 1 190 ? 6.230 11.969 -14.608 1.00 97.56 190 LEU A N 1
ATOM 1502 C CA . LEU A 1 190 ? 4.966 12.287 -13.939 1.00 97.56 190 LEU A CA 1
ATOM 1503 C C . LEU A 1 190 ? 4.827 13.787 -13.648 1.00 97.56 190 LEU A C 1
ATOM 1505 O O . LEU A 1 190 ? 3.733 14.334 -13.758 1.00 97.56 190 LEU A O 1
ATOM 1509 N N . GLY A 1 191 ? 5.939 14.472 -13.362 1.00 96.94 191 GLY A N 1
ATOM 1510 C CA . GLY A 1 191 ? 5.974 15.924 -13.164 1.00 96.94 191 GLY A CA 1
ATOM 1511 C C . GLY A 1 191 ? 5.606 16.759 -14.398 1.00 96.94 191 GLY A C 1
ATOM 1512 O O . GLY A 1 191 ? 5.429 17.966 -14.269 1.00 96.94 191 GLY A O 1
ATOM 1513 N N . MET A 1 192 ? 5.480 16.150 -15.584 1.00 96.25 192 MET A N 1
ATOM 1514 C CA . MET A 1 192 ? 5.022 16.834 -16.802 1.00 96.25 192 MET A CA 1
ATOM 1515 C C . MET A 1 192 ? 3.493 16.963 -16.882 1.00 96.25 192 MET A C 1
ATOM 1517 O O . MET A 1 192 ? 2.986 17.706 -17.723 1.00 96.25 192 MET A O 1
ATOM 1521 N N . TYR A 1 193 ? 2.751 16.245 -16.037 1.00 97.75 193 TYR A N 1
ATOM 1522 C CA . TYR A 1 193 ? 1.294 16.307 -15.999 1.00 97.75 193 TYR A CA 1
ATOM 1523 C C . TYR A 1 193 ? 0.802 17.506 -15.184 1.00 97.75 193 TYR A C 1
ATOM 1525 O O . TYR A 1 193 ? 1.461 17.962 -14.254 1.00 97.75 193 TYR A O 1
ATOM 1533 N N . GLN A 1 194 ? -0.396 17.997 -15.516 1.00 96.81 194 GLN A N 1
ATOM 1534 C CA . GLN A 1 194 ? -1.028 19.118 -14.808 1.00 96.81 194 GLN A CA 1
ATOM 1535 C C . GLN A 1 194 ? -1.241 18.821 -13.315 1.00 96.81 194 GLN A C 1
ATOM 1537 O O . GLN A 1 194 ? -1.114 19.711 -12.481 1.00 96.81 194 GLN A O 1
ATOM 1542 N N . ASP A 1 195 ? -1.565 17.569 -13.008 1.00 97.56 195 ASP A N 1
ATOM 1543 C CA . ASP A 1 195 ? -1.698 17.019 -11.662 1.00 97.56 195 ASP A CA 1
ATOM 1544 C C . ASP A 1 195 ? -0.762 15.799 -11.541 1.00 97.56 195 ASP A C 1
ATOM 1546 O O . ASP A 1 195 ? -1.123 14.704 -12.003 1.00 97.56 195 ASP A O 1
ATOM 1550 N N . PRO A 1 196 ? 0.462 15.996 -11.005 1.00 96.94 196 PRO A N 1
ATOM 1551 C CA . PRO A 1 196 ? 1.451 14.932 -10.841 1.00 96.94 196 PRO A CA 1
ATOM 1552 C C . PRO A 1 196 ? 1.051 13.857 -9.825 1.00 96.94 196 PRO A C 1
ATOM 1554 O O . PRO A 1 196 ? 1.419 12.698 -10.005 1.00 96.94 196 PRO A O 1
ATOM 1557 N N . GLU A 1 197 ? 0.293 14.204 -8.781 1.00 95.81 197 GLU A N 1
ATOM 1558 C CA . GLU A 1 197 ? -0.151 13.242 -7.760 1.00 95.81 197 GLU A CA 1
ATOM 1559 C C . GLU A 1 197 ? -1.150 12.258 -8.361 1.00 95.81 197 GLU A C 1
ATOM 1561 O O . GLU A 1 197 ? -0.994 11.039 -8.238 1.00 95.81 197 GLU A O 1
ATOM 1566 N N . ARG A 1 198 ? -2.116 12.772 -9.130 1.00 96.69 198 ARG A N 1
ATOM 1567 C CA . ARG A 1 198 ? -3.024 11.934 -9.912 1.00 96.69 198 ARG A CA 1
ATOM 1568 C C . ARG A 1 198 ? -2.270 11.077 -10.922 1.00 96.69 198 ARG A C 1
ATOM 1570 O O . ARG A 1 198 ? -2.575 9.893 -11.058 1.00 96.69 198 ARG A O 1
ATOM 1577 N N . ALA A 1 199 ? -1.302 11.652 -11.635 1.00 98.19 199 ALA A N 1
ATOM 1578 C CA . ALA A 1 199 ? -0.492 10.898 -12.588 1.00 98.19 199 ALA A CA 1
ATOM 1579 C C . ALA A 1 199 ? 0.247 9.742 -11.892 1.00 98.19 199 ALA A C 1
ATOM 1581 O O . ALA A 1 199 ? 0.235 8.623 -12.401 1.00 98.19 199 ALA A O 1
ATOM 1582 N N . GLN A 1 200 ? 0.820 9.982 -10.708 1.00 98.19 200 GLN A N 1
ATOM 1583 C CA . GLN A 1 200 ? 1.486 8.957 -9.908 1.00 98.19 200 GLN A CA 1
ATOM 1584 C C . GLN A 1 200 ? 0.525 7.858 -9.453 1.00 98.19 200 GLN A C 1
ATOM 1586 O O . GLN A 1 200 ? 0.854 6.681 -9.590 1.00 98.19 200 GLN A O 1
ATOM 1591 N N . ALA A 1 201 ? -0.659 8.216 -8.952 1.00 96.88 201 ALA A N 1
ATOM 1592 C CA . ALA A 1 201 ? -1.657 7.244 -8.509 1.00 96.88 201 ALA A CA 1
ATOM 1593 C C . ALA A 1 201 ? -2.121 6.334 -9.661 1.00 96.88 201 ALA A C 1
ATOM 1595 O O . ALA A 1 201 ? -2.185 5.114 -9.516 1.00 96.88 201 ALA A O 1
ATOM 1596 N N . LEU A 1 202 ? -2.393 6.913 -10.835 1.00 98.19 202 LEU A N 1
ATOM 1597 C CA . LEU A 1 202 ? -2.798 6.157 -12.024 1.00 98.19 202 LEU A CA 1
ATOM 1598 C C . LEU A 1 202 ? -1.654 5.295 -12.572 1.00 98.19 202 LEU A C 1
ATOM 1600 O O . LEU A 1 202 ? -1.875 4.133 -12.910 1.00 98.19 202 LEU A O 1
ATOM 1604 N N . PHE A 1 203 ? -0.436 5.842 -12.627 1.00 98.56 203 PHE A N 1
ATOM 1605 C CA . PHE A 1 203 ? 0.754 5.093 -13.022 1.00 98.56 203 PHE A CA 1
ATOM 1606 C C . PHE A 1 203 ? 0.968 3.897 -12.102 1.00 98.56 203 PHE A C 1
ATOM 1608 O O . PHE A 1 203 ? 1.226 2.805 -12.595 1.00 98.56 203 PHE A O 1
ATOM 1615 N N . HIS A 1 204 ? 0.814 4.077 -10.787 1.00 98.25 204 HIS A N 1
ATOM 1616 C CA . HIS A 1 204 ? 0.993 2.991 -9.836 1.00 98.25 204 HIS A CA 1
ATOM 1617 C C . HIS A 1 204 ? 0.021 1.845 -10.111 1.00 98.25 204 HIS A C 1
ATOM 1619 O O . HIS A 1 204 ? 0.463 0.716 -10.274 1.00 98.25 204 HIS A O 1
ATOM 1625 N N . LYS A 1 205 ? -1.274 2.137 -10.287 1.00 97.81 205 LYS A N 1
ATOM 1626 C CA . LYS A 1 205 ? -2.291 1.121 -10.612 1.00 97.81 205 LYS A CA 1
ATOM 1627 C C . LYS A 1 205 ? -1.963 0.355 -11.899 1.00 97.81 205 LYS A C 1
ATOM 1629 O O . LYS A 1 205 ? -2.101 -0.867 -11.947 1.00 97.81 205 LYS A O 1
ATOM 1634 N N . LEU A 1 206 ? -1.522 1.059 -12.945 1.00 98.38 206 LEU A N 1
ATOM 1635 C CA . LEU A 1 206 ? -1.099 0.439 -14.205 1.00 98.38 206 LEU A CA 1
ATOM 1636 C C . LEU A 1 206 ? 0.142 -0.436 -14.008 1.00 98.38 206 LEU A C 1
ATOM 1638 O O . LEU A 1 206 ? 0.183 -1.581 -14.457 1.00 98.38 206 LEU A O 1
ATOM 1642 N N . GLU A 1 207 ? 1.138 0.085 -13.301 1.00 98.56 207 GLU A N 1
ATOM 1643 C CA . GLU A 1 207 ? 2.380 -0.627 -13.049 1.00 98.56 207 GLU A CA 1
ATOM 1644 C C . GLU A 1 207 ? 2.143 -1.867 -12.190 1.00 98.56 207 GLU A C 1
ATOM 1646 O O . GLU A 1 207 ? 2.726 -2.913 -12.459 1.00 98.56 207 GLU A O 1
ATOM 1651 N N . THR A 1 208 ? 1.218 -1.808 -11.232 1.00 98.06 208 THR A N 1
ATOM 1652 C CA . THR A 1 208 ? 0.809 -2.959 -10.431 1.00 98.06 208 THR A CA 1
ATOM 1653 C C . THR A 1 208 ? 0.264 -4.089 -11.301 1.00 98.06 208 THR A C 1
ATOM 1655 O O . THR A 1 208 ? 0.644 -5.239 -11.099 1.00 98.06 208 THR A O 1
ATOM 1658 N N . ILE A 1 209 ? -0.542 -3.789 -12.329 1.00 97.56 209 ILE A N 1
ATOM 1659 C CA . ILE A 1 209 ? -1.037 -4.801 -13.280 1.00 97.56 209 ILE A CA 1
ATOM 1660 C C . ILE A 1 209 ? 0.130 -5.497 -13.990 1.00 97.56 209 ILE A C 1
ATOM 1662 O O . ILE A 1 209 ? 0.158 -6.727 -14.083 1.00 97.56 209 ILE A O 1
ATOM 1666 N N . ARG A 1 210 ? 1.102 -4.715 -14.473 1.00 98.44 210 ARG A N 1
ATOM 1667 C CA . ARG A 1 210 ? 2.278 -5.241 -15.174 1.00 98.44 210 ARG A CA 1
ATOM 1668 C C . ARG A 1 210 ? 3.153 -6.085 -14.247 1.00 98.44 210 ARG A C 1
ATOM 1670 O O . ARG A 1 210 ? 3.534 -7.199 -14.605 1.00 98.44 210 ARG A O 1
ATOM 1677 N N . LEU A 1 211 ? 3.444 -5.581 -13.047 1.00 98.38 211 LEU A N 1
ATOM 1678 C CA . LEU A 1 211 ? 4.269 -6.263 -12.051 1.00 98.38 211 LEU A CA 1
ATOM 1679 C C . LEU A 1 211 ? 3.634 -7.572 -11.589 1.00 98.38 211 LEU A C 1
ATOM 1681 O O . LEU A 1 211 ? 4.325 -8.587 -11.533 1.00 98.38 211 LEU A O 1
ATOM 1685 N N . ASP A 1 212 ? 2.328 -7.596 -11.337 1.00 97.88 212 ASP A N 1
ATOM 1686 C CA . ASP A 1 212 ? 1.639 -8.824 -10.940 1.00 97.88 212 ASP A CA 1
ATOM 1687 C C . ASP A 1 212 ? 1.668 -9.875 -12.052 1.00 97.88 212 ASP A C 1
ATOM 1689 O O . ASP A 1 212 ? 1.795 -11.069 -11.770 1.00 97.88 212 ASP A O 1
ATOM 1693 N N . ALA A 1 213 ? 1.604 -9.454 -13.319 1.00 97.94 213 ALA A N 1
ATOM 1694 C CA . ALA A 1 213 ? 1.767 -10.353 -14.456 1.00 97.94 213 ALA A CA 1
ATOM 1695 C C . ALA A 1 213 ? 3.200 -10.900 -14.559 1.00 97.94 213 ALA A C 1
ATOM 1697 O O . ALA A 1 213 ? 3.383 -12.093 -14.812 1.00 97.94 213 ALA A O 1
ATOM 1698 N N . CYS A 1 214 ? 4.218 -10.071 -14.312 1.00 98.00 214 CYS A N 1
ATOM 1699 C CA . CYS A 1 214 ? 5.610 -10.516 -14.212 1.00 98.00 214 CYS A CA 1
ATOM 1700 C C . CYS A 1 214 ? 5.798 -11.537 -13.076 1.00 98.00 214 CYS A C 1
ATOM 1702 O O . CYS A 1 214 ? 6.323 -12.628 -13.308 1.00 98.00 214 CYS A O 1
ATOM 1704 N N . VAL A 1 215 ? 5.289 -11.238 -11.876 1.00 97.81 215 VAL A N 1
ATOM 1705 C CA . VAL A 1 215 ? 5.330 -12.143 -10.716 1.00 97.81 215 VAL A CA 1
ATOM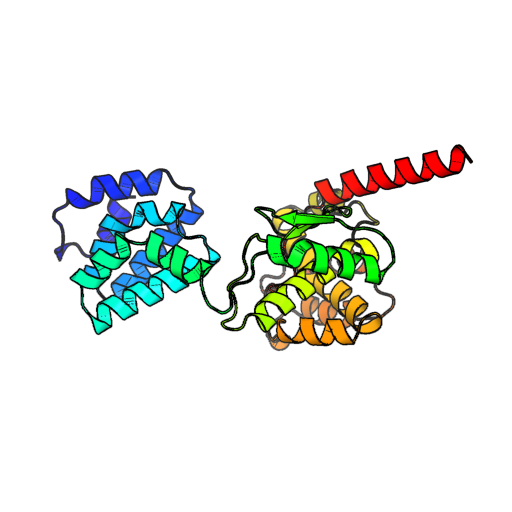 1706 C C . VAL A 1 215 ? 4.561 -13.436 -10.998 1.00 97.81 215 VAL A C 1
ATOM 1708 O O . VAL A 1 215 ? 5.028 -14.511 -10.637 1.00 97.81 215 VAL A O 1
ATOM 1711 N N . ALA A 1 216 ? 3.419 -13.384 -11.686 1.00 97.69 216 ALA A N 1
ATOM 1712 C CA . ALA A 1 216 ? 2.662 -14.579 -12.065 1.00 97.69 216 ALA A CA 1
ATOM 1713 C C . ALA A 1 216 ? 3.446 -15.539 -12.964 1.00 97.69 216 ALA A C 1
ATOM 1715 O O . ALA A 1 216 ? 3.273 -16.754 -12.848 1.00 97.69 216 ALA A O 1
ATOM 1716 N N . ARG A 1 217 ? 4.303 -15.006 -13.841 1.00 97.06 217 ARG A N 1
ATOM 1717 C CA . ARG A 1 217 ? 5.138 -15.806 -14.743 1.00 97.06 217 ARG A CA 1
ATOM 1718 C C . ARG A 1 217 ? 6.358 -16.387 -14.038 1.00 97.06 217 ARG A C 1
ATOM 1720 O O . ARG A 1 217 ? 6.630 -17.571 -14.207 1.00 97.06 217 ARG A O 1
ATOM 1727 N N . GLU A 1 218 ? 7.077 -15.582 -13.256 1.00 96.00 218 GLU A N 1
ATOM 1728 C CA . GLU A 1 218 ? 8.338 -16.017 -12.632 1.00 96.00 218 GLU A CA 1
ATOM 1729 C C . GLU A 1 218 ? 8.140 -16.728 -11.289 1.00 96.00 218 GLU A C 1
ATOM 1731 O O . GLU A 1 218 ? 8.902 -17.625 -10.936 1.00 96.00 218 GLU A O 1
ATOM 1736 N N . LEU A 1 219 ? 7.099 -16.361 -10.542 1.00 96.06 219 LEU A N 1
ATOM 1737 C CA . LEU A 1 219 ? 6.850 -16.796 -9.168 1.00 96.06 219 LEU A CA 1
ATOM 1738 C C . LEU A 1 219 ? 5.378 -17.226 -8.984 1.00 96.06 219 LEU A C 1
ATOM 1740 O O . LEU A 1 219 ? 4.656 -16.666 -8.151 1.00 96.06 219 LEU A O 1
ATOM 1744 N N . PRO A 1 220 ? 4.895 -18.251 -9.717 1.00 95.44 220 PRO A N 1
ATOM 1745 C CA . PRO A 1 220 ? 3.474 -18.608 -9.757 1.00 95.44 220 PRO A CA 1
ATOM 1746 C C . PRO A 1 220 ? 2.899 -19.002 -8.390 1.00 95.44 220 PRO A C 1
ATOM 1748 O O . PRO A 1 220 ? 1.720 -18.772 -8.132 1.00 95.44 220 PRO A O 1
ATOM 1751 N N . GLY A 1 221 ? 3.715 -19.575 -7.497 1.00 94.25 221 GLY A N 1
ATOM 1752 C CA . GLY A 1 221 ? 3.301 -19.889 -6.127 1.00 94.25 221 GLY A CA 1
ATOM 1753 C C . GLY A 1 221 ? 3.002 -18.637 -5.299 1.00 94.25 221 GLY A C 1
ATOM 1754 O O . GLY A 1 221 ? 1.987 -18.588 -4.612 1.00 94.25 221 GLY A O 1
ATOM 1755 N N . ILE A 1 222 ? 3.840 -17.605 -5.418 1.00 94.38 222 ILE A N 1
ATOM 1756 C CA . ILE A 1 222 ? 3.652 -16.323 -4.726 1.00 94.38 222 ILE A CA 1
ATOM 1757 C C . ILE A 1 222 ? 2.492 -15.546 -5.351 1.00 94.38 222 ILE A C 1
ATOM 1759 O O . ILE A 1 222 ? 1.666 -14.992 -4.633 1.00 94.38 222 ILE A O 1
ATOM 1763 N N . SER A 1 223 ? 2.370 -15.568 -6.679 1.00 96.50 223 SER A N 1
ATOM 1764 C CA . SER A 1 223 ? 1.257 -14.919 -7.376 1.00 96.50 223 SER A CA 1
ATOM 1765 C C . SER A 1 223 ? -0.110 -15.457 -6.949 1.00 96.50 223 SER A C 1
ATOM 1767 O O . SER A 1 223 ? -1.056 -14.683 -6.858 1.00 96.50 223 SER A O 1
ATOM 1769 N N . ARG A 1 224 ? -0.230 -16.757 -6.642 1.00 95.75 224 ARG A N 1
ATOM 1770 C CA . ARG A 1 224 ? -1.473 -17.316 -6.079 1.00 95.75 224 ARG A CA 1
ATOM 1771 C C . ARG A 1 224 ? -1.834 -16.640 -4.759 1.00 95.75 224 ARG A C 1
ATOM 1773 O O . ARG A 1 224 ? -2.944 -16.148 -4.641 1.00 95.75 224 ARG A O 1
ATOM 1780 N N . VAL A 1 225 ? -0.868 -16.510 -3.851 1.00 93.88 225 VAL A N 1
ATOM 1781 C CA . VAL A 1 225 ? -1.059 -15.816 -2.566 1.00 93.88 225 VAL A CA 1
ATOM 1782 C C . VAL A 1 225 ? -1.439 -14.345 -2.775 1.00 93.88 225 VAL A C 1
ATOM 1784 O O . VAL A 1 225 ? -2.348 -13.844 -2.130 1.00 93.88 225 VAL A O 1
ATOM 1787 N N . MET A 1 226 ? -0.797 -13.637 -3.709 1.00 96.62 226 MET A N 1
ATOM 1788 C CA . MET A 1 226 ? -1.151 -12.240 -4.012 1.00 96.62 226 MET A CA 1
ATOM 1789 C C . MET A 1 226 ? -2.572 -12.095 -4.580 1.00 96.62 226 MET A C 1
ATOM 1791 O O . MET A 1 226 ? -3.241 -11.086 -4.348 1.00 96.62 226 MET A O 1
ATOM 1795 N N . LYS A 1 227 ? -3.052 -13.088 -5.337 1.00 94.44 227 LYS A N 1
ATOM 1796 C CA . LYS A 1 227 ? -4.416 -13.082 -5.884 1.00 94.44 227 LYS A CA 1
ATOM 1797 C C . LYS A 1 227 ? -5.476 -13.213 -4.798 1.00 94.44 227 LYS A C 1
ATOM 1799 O O . LYS A 1 227 ? -6.517 -12.588 -4.957 1.00 94.44 227 LYS A O 1
ATOM 1804 N N . ASP A 1 228 ? -5.191 -13.921 -3.708 1.00 93.38 228 ASP A N 1
ATOM 1805 C CA . ASP A 1 228 ? -6.118 -14.059 -2.576 1.00 93.38 228 ASP A CA 1
ATOM 1806 C C . ASP A 1 228 ? -6.438 -12.701 -1.919 1.00 93.38 228 ASP A C 1
ATOM 1808 O O . ASP A 1 228 ? -7.523 -12.514 -1.379 1.00 93.38 228 ASP A O 1
ATOM 1812 N N . PHE A 1 229 ? -5.531 -11.724 -2.040 1.00 93.75 229 PHE A N 1
ATOM 1813 C CA . PHE A 1 229 ? -5.712 -10.354 -1.542 1.00 93.75 229 PHE A CA 1
ATOM 1814 C C . PHE A 1 229 ? -6.176 -9.350 -2.603 1.00 93.75 229 PHE A C 1
ATOM 1816 O O . PHE A 1 229 ? -6.328 -8.167 -2.309 1.00 93.75 229 PHE A O 1
ATOM 1823 N N . SER A 1 230 ? -6.311 -9.764 -3.864 1.00 91.00 230 SER A N 1
ATOM 1824 C CA . SER A 1 230 ? -6.638 -8.829 -4.941 1.00 91.00 230 SER A CA 1
ATOM 1825 C C . SER A 1 230 ? -8.152 -8.589 -4.995 1.00 91.00 230 SER A C 1
ATOM 1827 O O . SER A 1 230 ? -8.901 -9.565 -5.085 1.00 91.00 230 SER A O 1
ATOM 1829 N N . PRO A 1 231 ? -8.619 -7.326 -5.000 1.00 87.25 231 PRO A N 1
ATOM 1830 C CA . PRO A 1 231 ? -10.039 -7.035 -5.138 1.00 87.25 231 PRO A CA 1
ATOM 1831 C C . PRO A 1 231 ? -10.567 -7.535 -6.488 1.00 87.25 231 PRO A C 1
ATOM 1833 O O . PRO A 1 231 ? -9.834 -7.615 -7.483 1.00 87.25 231 PRO A O 1
ATOM 1836 N N . GLN A 1 232 ? -11.856 -7.873 -6.532 1.00 84.69 232 GLN A N 1
ATOM 1837 C CA . GLN A 1 232 ? -12.508 -8.225 -7.788 1.00 84.69 232 GLN A CA 1
ATOM 1838 C C . GLN A 1 232 ? -12.663 -6.972 -8.650 1.00 84.69 232 GLN A C 1
ATOM 1840 O O . GLN A 1 232 ? -13.262 -5.987 -8.235 1.00 84.69 232 GLN A O 1
ATOM 1845 N N . VAL A 1 233 ? -12.137 -7.018 -9.873 1.00 84.19 233 VAL A N 1
ATOM 1846 C CA . VAL A 1 233 ? -12.247 -5.905 -10.818 1.00 84.19 233 VAL A CA 1
ATOM 1847 C C . VAL A 1 233 ? -13.452 -6.131 -11.724 1.00 84.19 233 VAL A C 1
ATOM 1849 O O . VAL A 1 233 ? -13.419 -7.009 -12.590 1.00 84.19 233 VAL A O 1
ATOM 1852 N N . ASP A 1 234 ? -14.492 -5.308 -11.581 1.00 85.69 234 ASP A N 1
ATOM 1853 C CA . ASP A 1 234 ? -15.556 -5.221 -12.584 1.00 85.69 234 ASP A CA 1
ATOM 1854 C C . ASP A 1 234 ? -15.055 -4.430 -13.801 1.00 85.69 234 ASP A C 1
ATOM 1856 O O . ASP A 1 234 ? -15.155 -3.204 -13.885 1.00 85.69 234 ASP A O 1
ATOM 1860 N N . ALA A 1 235 ? -14.495 -5.151 -14.773 1.00 81.69 235 ALA A N 1
ATOM 1861 C CA . ALA A 1 235 ? -14.002 -4.553 -16.007 1.00 81.69 235 ALA A CA 1
ATOM 1862 C C . ALA A 1 235 ? -15.103 -3.808 -16.790 1.00 81.69 235 ALA A C 1
ATOM 1864 O O . ALA A 1 235 ? -14.785 -2.869 -17.520 1.00 81.69 235 ALA A O 1
ATOM 1865 N N . GLY A 1 236 ? -16.378 -4.191 -16.637 1.00 84.56 236 GLY A N 1
ATOM 1866 C CA . GLY A 1 236 ? -17.511 -3.552 -17.309 1.00 84.56 236 GLY A CA 1
ATOM 1867 C C . GLY A 1 236 ? -17.805 -2.142 -16.795 1.00 84.56 236 GLY A C 1
ATOM 1868 O O . GLY A 1 236 ? -18.274 -1.303 -17.564 1.00 84.56 236 GLY A O 1
ATOM 1869 N N . ALA A 1 237 ? -17.466 -1.863 -15.534 1.00 89.69 237 ALA A N 1
ATOM 1870 C CA . ALA A 1 237 ? -17.591 -0.543 -14.921 1.00 89.69 237 ALA A CA 1
ATOM 1871 C C . ALA A 1 237 ? -16.459 0.426 -15.321 1.00 89.69 237 ALA A C 1
ATOM 1873 O O . ALA A 1 237 ? -16.584 1.642 -15.150 1.00 89.69 237 ALA A O 1
ATOM 1874 N N . LEU A 1 238 ? -15.352 -0.091 -15.864 1.00 94.00 238 LEU A N 1
ATOM 1875 C CA . LEU A 1 238 ? -14.189 0.699 -16.267 1.00 94.00 238 LEU A CA 1
ATOM 1876 C C . LEU A 1 238 ? -14.293 1.208 -17.712 1.00 94.00 238 LEU A C 1
ATOM 1878 O O . LEU A 1 238 ? -15.009 0.665 -18.553 1.00 94.00 238 LEU A O 1
ATOM 1882 N N . SER A 1 239 ? -13.530 2.260 -18.022 1.00 95.62 239 SER A N 1
ATOM 1883 C CA . SER A 1 239 ? -13.441 2.806 -19.380 1.00 95.62 239 SER A CA 1
ATOM 1884 C C . SER A 1 239 ? -12.821 1.798 -20.361 1.00 95.62 239 SER A C 1
ATOM 1886 O O . SER A 1 239 ? -12.085 0.884 -19.979 1.00 95.62 239 SER A O 1
ATOM 1888 N N . LYS A 1 240 ? -13.019 2.018 -21.667 1.00 96.44 240 LYS A N 1
ATOM 1889 C CA . LYS A 1 240 ? -12.336 1.230 -22.711 1.00 96.44 240 LYS A CA 1
ATOM 1890 C C . LYS A 1 240 ? -10.809 1.334 -22.625 1.00 96.44 240 LYS A C 1
ATOM 1892 O O . LYS A 1 240 ? -10.125 0.367 -22.952 1.00 96.44 240 LYS A O 1
ATOM 1897 N N . ASN A 1 241 ? -10.280 2.477 -22.182 1.00 96.81 241 ASN A N 1
ATOM 1898 C CA . ASN A 1 241 ? -8.839 2.671 -22.022 1.00 96.81 241 ASN A CA 1
ATOM 1899 C C . ASN A 1 241 ? -8.305 1.783 -20.893 1.00 96.81 241 ASN A C 1
ATOM 1901 O O . ASN A 1 241 ? -7.328 1.065 -21.097 1.00 96.81 241 ASN A O 1
ATOM 1905 N N . TRP A 1 242 ? -9.004 1.741 -19.756 1.00 96.88 242 TRP A N 1
ATOM 1906 C CA . TRP A 1 242 ? -8.673 0.858 -18.638 1.00 96.88 242 TRP A CA 1
ATOM 1907 C C . TRP A 1 242 ? -8.825 -0.622 -18.979 1.00 96.88 242 TRP A C 1
ATOM 1909 O O . TRP A 1 242 ? -7.929 -1.404 -18.678 1.00 96.88 242 TRP A O 1
ATOM 1919 N N . GLN A 1 243 ? -9.907 -1.018 -19.653 1.00 96.00 243 GLN A N 1
ATOM 1920 C CA . GLN A 1 243 ? -10.083 -2.397 -20.124 1.00 96.00 243 GLN A CA 1
ATOM 1921 C C . GLN A 1 243 ? -8.939 -2.822 -21.055 1.00 96.00 243 GLN A C 1
ATOM 1923 O O . GLN A 1 243 ? -8.422 -3.937 -20.957 1.00 96.00 243 GLN A O 1
ATOM 1928 N N . ASN A 1 244 ? -8.514 -1.923 -21.949 1.00 96.69 244 ASN A N 1
ATOM 1929 C CA . ASN A 1 244 ? -7.388 -2.183 -22.831 1.00 96.69 244 ASN A CA 1
ATOM 1930 C C . ASN A 1 244 ? -6.075 -2.313 -22.047 1.00 96.69 244 ASN A C 1
ATOM 1932 O O . ASN A 1 244 ? -5.349 -3.281 -22.264 1.00 96.69 244 ASN A O 1
ATOM 1936 N N . ALA A 1 245 ? -5.798 -1.399 -21.115 1.00 97.19 245 ALA A N 1
ATOM 1937 C CA . ALA A 1 245 ? -4.608 -1.447 -20.269 1.00 97.19 245 ALA A CA 1
ATOM 1938 C C . ALA A 1 245 ? -4.552 -2.731 -19.424 1.00 97.19 245 ALA A C 1
ATOM 1940 O O . ALA A 1 245 ? -3.537 -3.423 -19.442 1.00 97.19 245 ALA A O 1
ATOM 1941 N N . LEU A 1 246 ? -5.665 -3.107 -18.777 1.00 95.50 246 LEU A N 1
ATOM 1942 C CA . LEU A 1 246 ? -5.797 -4.342 -17.996 1.00 95.50 246 LEU A CA 1
ATOM 1943 C C . LEU A 1 246 ? -5.417 -5.574 -18.812 1.00 95.50 246 LEU A C 1
ATOM 1945 O O . LEU A 1 246 ? -4.725 -6.448 -18.306 1.00 95.50 246 LEU A O 1
ATOM 1949 N N . ARG A 1 247 ? -5.852 -5.654 -20.071 1.00 95.25 247 ARG A N 1
ATOM 1950 C CA . ARG A 1 247 ? -5.532 -6.782 -20.952 1.00 95.25 247 ARG A CA 1
ATOM 1951 C C . ARG A 1 247 ? -4.083 -6.740 -21.438 1.00 95.25 247 ARG A C 1
ATOM 1953 O O . ARG A 1 247 ? -3.411 -7.764 -21.414 1.00 95.25 247 ARG A O 1
ATOM 1960 N N . ARG A 1 248 ? -3.627 -5.579 -21.916 1.00 97.81 248 ARG A N 1
ATOM 1961 C CA . ARG A 1 248 ? -2.335 -5.423 -22.601 1.00 97.81 248 ARG A CA 1
ATOM 1962 C C . ARG A 1 248 ? -1.159 -5.522 -21.642 1.00 97.81 248 ARG A C 1
ATOM 1964 O O . ARG A 1 248 ? -0.236 -6.261 -21.937 1.00 97.81 248 ARG A O 1
ATOM 1971 N N . LEU A 1 249 ? -1.215 -4.864 -20.481 1.00 97.81 249 LEU A N 1
ATOM 1972 C CA . LEU A 1 249 ? -0.106 -4.844 -19.514 1.00 97.81 249 LEU A CA 1
ATOM 1973 C C . LEU A 1 249 ? 0.212 -6.220 -18.905 1.00 97.81 249 LEU A C 1
ATOM 1975 O O . LEU A 1 249 ? 1.258 -6.386 -18.285 1.00 97.81 249 LEU A O 1
ATOM 1979 N N . GLN A 1 250 ? -0.653 -7.217 -19.103 1.00 96.38 250 GLN A N 1
ATOM 1980 C CA . GLN A 1 250 ? -0.393 -8.600 -18.700 1.00 96.38 250 GLN A CA 1
ATOM 1981 C C . GLN A 1 250 ? 0.471 -9.385 -19.703 1.00 96.38 250 GLN A C 1
ATOM 1983 O O . GLN A 1 250 ? 0.955 -10.472 -19.371 1.00 96.38 250 GLN A O 1
ATOM 1988 N N . GLU A 1 251 ? 0.669 -8.868 -20.919 1.00 97.12 251 GLU A N 1
ATOM 1989 C CA . GLU A 1 251 ? 1.478 -9.508 -21.959 1.00 97.12 251 GLU A CA 1
ATOM 1990 C C . GLU A 1 251 ? 2.964 -9.589 -21.543 1.00 97.12 251 GLU A C 1
ATOM 1992 O O . GLU A 1 251 ? 3.442 -8.858 -20.672 1.00 97.12 251 GLU A O 1
ATOM 1997 N N . ALA A 1 252 ? 3.695 -10.568 -22.086 1.00 94.12 252 ALA A N 1
ATOM 1998 C CA . ALA A 1 252 ? 5.019 -10.942 -21.575 1.00 94.12 252 ALA A CA 1
ATOM 1999 C C . ALA A 1 252 ? 6.134 -9.942 -21.921 1.00 94.12 252 ALA A C 1
ATOM 2001 O O . ALA A 1 252 ? 7.140 -9.888 -21.218 1.00 94.12 252 ALA A O 1
ATOM 2002 N N . ASP A 1 253 ? 5.949 -9.177 -22.991 1.00 93.88 253 ASP A N 1
ATOM 2003 C CA . ASP A 1 253 ? 6.885 -8.210 -23.560 1.00 93.88 253 ASP A CA 1
ATOM 2004 C C . ASP A 1 253 ? 6.687 -6.780 -23.037 1.00 93.88 253 ASP A C 1
ATOM 2006 O O . ASP A 1 253 ? 7.467 -5.896 -23.383 1.00 93.88 253 ASP A O 1
ATOM 2010 N N . MET A 1 254 ? 5.688 -6.556 -22.178 1.00 97.25 254 MET A N 1
ATOM 2011 C CA . MET A 1 254 ? 5.374 -5.231 -21.644 1.00 97.25 254 MET A CA 1
ATOM 2012 C C . MET A 1 254 ? 6.440 -4.725 -20.672 1.00 97.25 254 MET A C 1
ATOM 2014 O O . MET A 1 254 ? 6.814 -5.398 -19.701 1.00 97.25 254 MET A O 1
ATOM 2018 N N . THR A 1 255 ? 6.867 -3.483 -20.877 1.00 97.38 255 THR A N 1
ATOM 2019 C CA . THR A 1 255 ? 7.839 -2.785 -20.033 1.00 97.38 255 THR A CA 1
ATOM 2020 C C . THR A 1 255 ? 7.210 -1.581 -19.330 1.00 97.38 255 THR A C 1
ATOM 2022 O O . THR A 1 255 ? 6.046 -1.240 -19.535 1.00 97.38 255 THR A O 1
ATOM 2025 N N . VAL A 1 256 ? 7.985 -0.894 -18.486 1.00 97.38 256 VAL A N 1
ATOM 2026 C CA . VAL A 1 256 ? 7.524 0.344 -17.834 1.00 97.38 256 VAL A CA 1
ATOM 2027 C C . VAL A 1 256 ? 7.208 1.464 -18.843 1.00 97.38 256 VAL A C 1
ATOM 2029 O O . VAL A 1 256 ? 6.410 2.356 -18.560 1.00 97.38 256 VAL A O 1
ATOM 2032 N N . GLN A 1 257 ? 7.794 1.420 -20.045 1.00 97.31 257 GLN A N 1
ATOM 2033 C CA . GLN A 1 257 ? 7.457 2.330 -21.142 1.00 97.31 257 GLN A CA 1
ATOM 2034 C C . GLN A 1 257 ? 6.004 2.139 -21.597 1.00 97.31 257 GLN A C 1
ATOM 2036 O O . GLN A 1 257 ? 5.321 3.128 -21.859 1.00 97.31 257 GLN A O 1
ATOM 2041 N N . ASP A 1 258 ? 5.509 0.901 -21.636 1.00 97.88 258 ASP A N 1
ATOM 2042 C CA . ASP A 1 258 ? 4.107 0.626 -21.960 1.00 97.88 258 ASP A CA 1
ATOM 2043 C C . ASP A 1 258 ? 3.180 1.133 -20.852 1.00 97.88 258 ASP A C 1
ATOM 2045 O O . ASP A 1 258 ? 2.151 1.741 -21.140 1.00 97.88 258 ASP A O 1
ATOM 2049 N N . THR A 1 259 ? 3.565 0.980 -19.580 1.00 98.12 259 THR A N 1
ATOM 2050 C CA . THR A 1 259 ? 2.840 1.581 -18.446 1.00 98.12 259 THR A CA 1
ATOM 2051 C C . THR A 1 259 ? 2.703 3.098 -18.613 1.00 98.12 259 T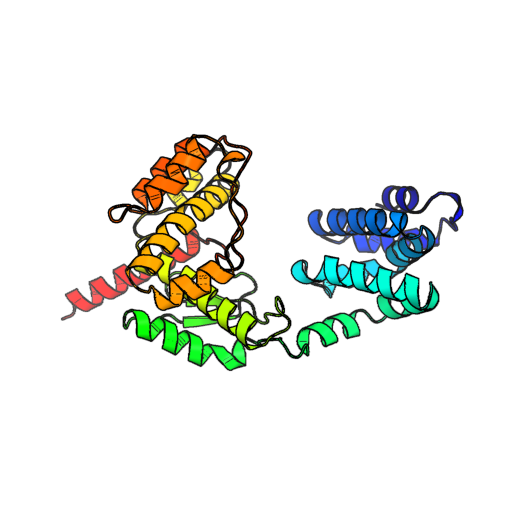HR A C 1
ATOM 2053 O O . THR A 1 259 ? 1.614 3.649 -18.447 1.00 98.12 259 THR A O 1
ATOM 2056 N N . ILE A 1 260 ? 3.789 3.774 -18.999 1.00 97.25 260 ILE A N 1
ATOM 2057 C CA . ILE A 1 260 ? 3.797 5.208 -19.318 1.00 97.25 260 ILE A CA 1
ATOM 2058 C C . ILE A 1 260 ? 2.850 5.532 -20.483 1.00 97.25 260 ILE A C 1
ATOM 2060 O O . ILE A 1 260 ? 2.086 6.492 -20.401 1.00 97.25 260 ILE A O 1
ATOM 2064 N N . PHE A 1 261 ? 2.872 4.734 -21.549 1.00 96.50 261 PHE A N 1
ATOM 2065 C CA . PHE A 1 261 ? 1.983 4.921 -22.694 1.00 96.50 261 PHE A CA 1
ATOM 2066 C C . PHE A 1 261 ? 0.503 4.793 -22.298 1.00 96.50 261 PHE A C 1
ATOM 2068 O O . PHE A 1 261 ? -0.324 5.622 -22.680 1.00 96.50 261 PHE A O 1
ATOM 2075 N N . PHE A 1 262 ? 0.153 3.794 -21.481 1.00 98.06 262 PHE A N 1
ATOM 2076 C CA . PHE A 1 262 ? -1.220 3.627 -21.003 1.00 98.06 262 PHE A CA 1
ATOM 2077 C C . PHE A 1 262 ? -1.657 4.726 -20.035 1.00 98.06 262 PHE A C 1
ATOM 2079 O O . PHE A 1 262 ? -2.845 5.054 -20.018 1.00 98.06 262 PHE A O 1
ATOM 2086 N N . LEU A 1 263 ? -0.729 5.330 -19.281 1.00 98.06 263 LEU A N 1
ATOM 2087 C CA . LEU A 1 263 ? -1.038 6.455 -18.396 1.00 98.06 263 LEU A CA 1
ATOM 2088 C C . LEU A 1 263 ? -1.684 7.610 -19.163 1.00 98.06 263 LEU A C 1
ATOM 2090 O O . LEU A 1 263 ? -2.700 8.140 -18.717 1.00 98.06 263 LEU A O 1
ATOM 2094 N N . GLU A 1 264 ? -1.136 7.967 -20.325 1.00 95.44 264 GLU A N 1
ATOM 2095 C CA . GLU A 1 264 ? -1.662 9.060 -21.146 1.00 95.44 264 GLU A CA 1
ATOM 2096 C C . GLU A 1 264 ? -3.124 8.802 -21.547 1.00 95.44 264 GLU A C 1
ATOM 2098 O O . GLU A 1 264 ? -3.975 9.691 -21.446 1.00 95.44 264 GLU A O 1
ATOM 2103 N N . ALA A 1 265 ? -3.437 7.559 -21.925 1.00 96.19 265 ALA A N 1
ATOM 2104 C CA . ALA A 1 265 ? -4.779 7.159 -22.334 1.00 96.19 265 ALA A CA 1
ATOM 2105 C C . ALA A 1 265 ? -5.793 7.196 -21.177 1.00 96.19 265 ALA A C 1
ATOM 2107 O O . ALA A 1 265 ? -6.944 7.580 -21.389 1.00 96.19 265 ALA A O 1
ATOM 2108 N N . VAL A 1 266 ? -5.389 6.815 -19.960 1.00 97.31 266 VAL A N 1
ATOM 2109 C CA . VAL A 1 266 ? -6.298 6.745 -18.798 1.00 97.31 266 VAL A CA 1
ATOM 2110 C C . VAL A 1 266 ? -6.301 8.011 -17.937 1.00 97.31 266 VAL A C 1
ATOM 2112 O O . VAL A 1 266 ? -7.121 8.126 -17.030 1.00 97.31 266 VAL A O 1
ATOM 2115 N N . TYR A 1 267 ? -5.426 8.988 -18.199 1.00 97.75 267 TYR A N 1
ATOM 2116 C CA . TYR A 1 267 ? -5.222 10.148 -17.319 1.00 97.75 267 TYR A CA 1
ATOM 2117 C C . TYR A 1 267 ? -6.517 10.911 -16.985 1.00 97.75 267 TYR A C 1
ATOM 2119 O O . TYR A 1 267 ? -6.748 11.336 -15.845 1.00 97.75 267 TYR A O 1
ATOM 2127 N N . LYS A 1 268 ? -7.403 11.048 -17.978 1.00 95.56 268 LYS A N 1
ATOM 2128 C CA . LYS A 1 268 ? -8.683 11.764 -17.859 1.00 95.56 268 LYS A CA 1
ATOM 2129 C C . LYS A 1 268 ? -9.838 10.894 -17.347 1.00 95.56 268 LYS A C 1
ATOM 2131 O O . LYS A 1 268 ? -10.922 11.425 -17.105 1.00 95.56 268 LYS A O 1
ATOM 2136 N N . ASP A 1 269 ? -9.628 9.593 -17.166 1.00 95.12 269 ASP A N 1
ATOM 2137 C CA . ASP A 1 269 ? -10.68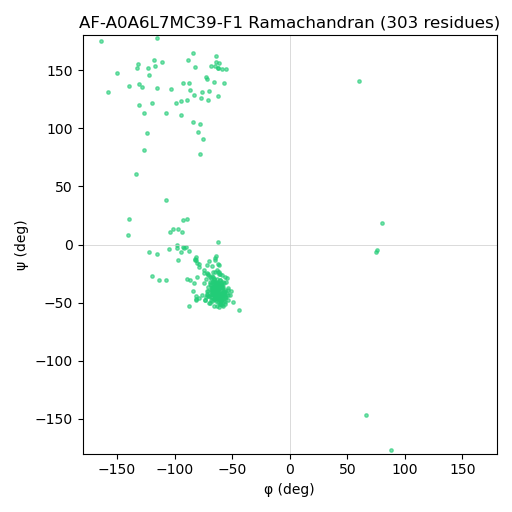8 8.670 -16.770 1.00 95.12 269 ASP A CA 1
ATOM 2138 C C . ASP A 1 269 ? -11.018 8.805 -15.285 1.00 95.12 269 ASP A C 1
ATOM 2140 O O . ASP A 1 269 ? -10.142 8.809 -14.422 1.00 95.12 269 ASP A O 1
ATOM 2144 N N . LYS A 1 270 ? -12.310 8.922 -14.970 1.00 91.12 270 LYS A N 1
ATOM 2145 C CA . LYS A 1 270 ? -12.768 9.105 -13.585 1.00 91.12 270 LYS A CA 1
ATOM 2146 C C . LYS A 1 270 ? -12.842 7.792 -12.812 1.00 91.12 270 LYS A C 1
ATOM 2148 O O . LYS A 1 270 ? -12.417 7.751 -11.665 1.00 91.12 270 LYS A O 1
ATOM 2153 N N . ALA A 1 271 ? -13.381 6.747 -13.439 1.00 91.50 271 ALA A N 1
ATOM 2154 C CA . ALA A 1 271 ? -13.432 5.412 -12.856 1.00 91.50 271 ALA A CA 1
ATOM 2155 C C . ALA A 1 271 ? -12.053 4.757 -12.973 1.00 91.50 271 ALA A C 1
ATOM 2157 O O . ALA A 1 271 ? -11.488 4.697 -14.067 1.00 91.50 271 ALA A O 1
ATOM 2158 N N . VAL A 1 272 ? -11.525 4.286 -11.847 1.00 93.25 272 VAL A N 1
ATOM 2159 C CA . VAL A 1 272 ? -10.217 3.633 -11.741 1.00 93.25 272 VAL A CA 1
ATOM 2160 C C . VAL A 1 272 ? -10.366 2.345 -10.930 1.00 93.25 272 VAL A C 1
ATOM 2162 O O . VAL A 1 272 ? -11.265 2.279 -10.091 1.00 93.25 272 VAL A O 1
ATOM 2165 N N . PRO A 1 273 ? -9.517 1.328 -11.151 1.00 92.19 273 PRO A N 1
ATOM 2166 C CA . PRO A 1 273 ? -9.503 0.140 -10.304 1.00 92.19 273 PRO A CA 1
ATOM 2167 C C . PRO A 1 273 ? -9.211 0.487 -8.841 1.00 92.19 273 PRO A C 1
ATOM 2169 O O . PRO A 1 273 ? -8.485 1.448 -8.563 1.00 92.19 273 PRO A O 1
ATOM 2172 N N . GLU A 1 274 ? -9.730 -0.319 -7.919 1.00 91.62 274 GLU A N 1
ATOM 2173 C CA . GLU A 1 274 ? -9.375 -0.241 -6.500 1.00 91.62 274 GLU A CA 1
ATOM 2174 C C . GLU A 1 274 ? -7.890 -0.541 -6.278 1.00 91.62 274 GLU A C 1
ATOM 2176 O O . GLU A 1 274 ? -7.246 -1.246 -7.063 1.00 91.62 274 GLU A O 1
ATOM 2181 N N . ASP A 1 275 ? -7.342 0.035 -5.212 1.00 92.25 275 ASP A N 1
ATOM 2182 C CA . ASP A 1 275 ? -5.978 -0.247 -4.786 1.00 92.25 275 ASP A CA 1
ATOM 2183 C C . ASP A 1 275 ? -5.884 -1.633 -4.161 1.00 92.25 275 ASP A C 1
ATOM 2185 O O . ASP A 1 275 ? -6.792 -2.103 -3.477 1.00 92.25 275 ASP A O 1
ATOM 2189 N N . LYS A 1 276 ? -4.760 -2.303 -4.402 1.00 94.56 276 LYS A N 1
ATOM 2190 C CA . LYS A 1 276 ? -4.495 -3.604 -3.798 1.00 94.56 276 LYS A CA 1
ATOM 2191 C C . LYS A 1 276 ? -3.832 -3.406 -2.439 1.00 94.56 276 LYS A C 1
ATOM 2193 O O . LYS A 1 276 ? -2.892 -2.616 -2.349 1.00 94.56 276 LYS A O 1
ATOM 2198 N N . PRO A 1 277 ? -4.203 -4.179 -1.407 1.00 93.44 277 PRO A N 1
ATOM 2199 C CA . PRO A 1 277 ? -3.668 -3.991 -0.055 1.00 93.44 277 PRO A CA 1
ATOM 2200 C C . PRO A 1 277 ? -2.143 -4.186 0.018 1.00 93.44 277 PRO A C 1
ATOM 2202 O O . PRO A 1 277 ? -1.476 -3.630 0.884 1.00 93.44 277 PRO A O 1
ATOM 2205 N N . TYR A 1 278 ? -1.557 -4.930 -0.927 1.00 96.25 278 TYR A N 1
ATOM 2206 C CA . TYR A 1 278 ? -0.115 -5.169 -0.988 1.00 96.25 278 TYR A CA 1
ATOM 2207 C C . TYR A 1 278 ? 0.681 -4.180 -1.851 1.00 96.25 278 TYR A C 1
ATOM 2209 O O . TYR A 1 278 ? 1.901 -4.317 -1.929 1.00 96.25 278 TYR A O 1
ATOM 2217 N N . GLN A 1 279 ? 0.053 -3.221 -2.540 1.00 95.75 279 GLN A N 1
ATOM 2218 C CA . GLN A 1 279 ? 0.778 -2.412 -3.531 1.00 95.75 279 GLN A CA 1
ATOM 2219 C C . GLN A 1 279 ? 1.605 -1.267 -2.914 1.00 95.75 279 GLN A C 1
ATOM 2221 O O . GLN A 1 279 ? 2.624 -0.868 -3.471 1.00 95.75 279 GLN A O 1
ATOM 2226 N N . GLY A 1 280 ? 1.194 -0.744 -1.754 1.00 93.88 280 GLY A N 1
ATOM 2227 C CA . GLY A 1 280 ? 1.874 0.350 -1.054 1.00 93.88 280 GLY A CA 1
ATOM 2228 C C . GLY A 1 280 ? 1.840 1.687 -1.788 1.00 93.88 280 GLY A C 1
ATOM 2229 O O . GLY A 1 280 ? 0.877 2.008 -2.482 1.00 93.88 280 GLY A O 1
ATOM 2230 N N . ASN A 1 281 ? 2.903 2.469 -1.625 1.00 94.50 281 ASN A N 1
ATOM 2231 C CA . ASN A 1 281 ? 3.098 3.778 -2.233 1.00 94.50 281 ASN A CA 1
ATOM 2232 C C . ASN A 1 281 ? 4.305 3.772 -3.174 1.00 94.50 281 ASN A C 1
ATOM 2234 O O . ASN A 1 281 ? 5.273 3.038 -2.973 1.00 94.50 281 ASN A O 1
ATOM 2238 N N . LEU A 1 282 ? 4.285 4.665 -4.164 1.00 94.75 282 LEU A N 1
ATOM 2239 C CA . LEU A 1 282 ? 5.476 5.001 -4.936 1.00 94.75 282 LEU A CA 1
ATOM 2240 C C . LEU A 1 282 ? 6.173 6.211 -4.323 1.00 94.75 282 LEU A C 1
ATOM 2242 O O . LEU A 1 282 ? 5.538 7.211 -3.997 1.00 94.75 282 LEU A O 1
ATOM 2246 N N . ASN A 1 283 ? 7.500 6.150 -4.271 1.00 95.62 283 ASN A N 1
ATOM 2247 C CA . ASN A 1 283 ? 8.339 7.312 -4.009 1.00 95.62 283 ASN A CA 1
ATOM 2248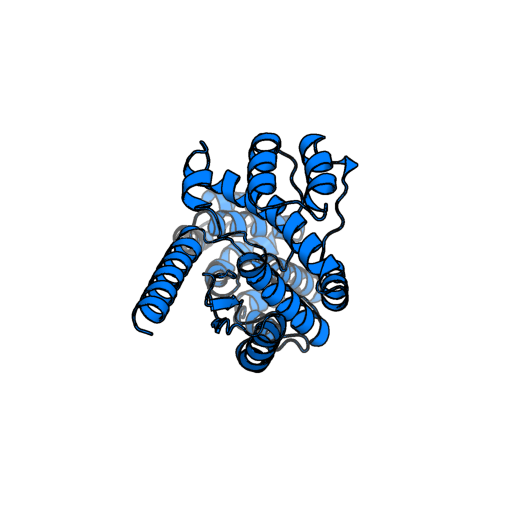 C C . ASN A 1 283 ? 9.396 7.437 -5.120 1.00 95.62 283 ASN A C 1
ATOM 2250 O O . ASN A 1 283 ? 10.537 6.994 -4.957 1.00 95.62 283 ASN A O 1
ATOM 2254 N N . PRO A 1 284 ? 9.024 8.013 -6.283 1.00 96.38 284 PRO A N 1
ATOM 2255 C CA . PRO A 1 284 ? 9.911 8.070 -7.441 1.00 96.38 284 PRO A CA 1
ATOM 2256 C C . PRO A 1 284 ? 11.211 8.830 -7.186 1.00 96.38 284 PRO A C 1
ATOM 2258 O O . PRO A 1 284 ? 12.236 8.505 -7.783 1.00 96.38 284 PRO A O 1
ATOM 2261 N N . ARG A 1 285 ? 11.184 9.835 -6.301 1.00 95.12 285 ARG A N 1
ATOM 2262 C CA . ARG A 1 285 ? 12.361 10.638 -5.959 1.00 95.12 285 ARG A CA 1
ATOM 2263 C C . ARG A 1 285 ? 13.419 9.793 -5.259 1.00 95.12 285 ARG A C 1
ATOM 2265 O O . ARG A 1 285 ? 14.573 9.788 -5.697 1.00 95.12 285 ARG A O 1
ATOM 2272 N N . ASP A 1 286 ? 13.035 9.092 -4.197 1.00 95.75 286 ASP A N 1
ATOM 2273 C CA . ASP A 1 286 ? 13.978 8.304 -3.403 1.00 95.75 286 ASP A CA 1
ATOM 2274 C C . ASP A 1 286 ? 14.458 7.092 -4.196 1.00 95.75 286 ASP A C 1
ATOM 2276 O O . ASP A 1 286 ? 15.666 6.867 -4.300 1.00 95.75 286 ASP A O 1
ATOM 2280 N N . ALA A 1 287 ? 13.532 6.396 -4.866 1.00 96.31 287 ALA A N 1
ATOM 2281 C CA . ALA A 1 287 ? 13.855 5.264 -5.725 1.00 96.31 287 ALA A CA 1
ATOM 2282 C C . ALA A 1 287 ? 14.863 5.637 -6.822 1.00 96.31 287 ALA A C 1
ATOM 2284 O O . ALA A 1 287 ? 15.858 4.936 -7.011 1.00 96.31 287 ALA A O 1
ATOM 2285 N N . TRP A 1 288 ? 14.660 6.765 -7.513 1.00 96.69 288 TRP A N 1
ATOM 2286 C CA . TRP A 1 288 ? 15.594 7.238 -8.537 1.00 96.69 288 TRP A CA 1
ATOM 2287 C C . TRP A 1 288 ? 16.958 7.617 -7.949 1.00 96.69 288 TRP A C 1
ATOM 2289 O O . TRP A 1 288 ? 17.992 7.201 -8.472 1.00 96.69 288 TRP A O 1
ATOM 2299 N N . THR A 1 289 ? 16.971 8.368 -6.843 1.00 96.88 289 THR A N 1
ATOM 2300 C CA . THR A 1 289 ? 18.205 8.842 -6.192 1.00 96.88 289 THR A CA 1
ATOM 2301 C C . THR A 1 289 ? 19.084 7.672 -5.748 1.00 96.88 289 THR A C 1
ATOM 2303 O O . THR A 1 289 ? 20.275 7.623 -6.068 1.00 96.88 289 THR A O 1
ATOM 2306 N N . VAL A 1 290 ? 18.501 6.707 -5.035 1.00 96.44 290 VAL A N 1
ATOM 2307 C CA . VAL A 1 290 ? 19.217 5.536 -4.512 1.00 96.44 290 VAL A CA 1
ATOM 2308 C C . VAL A 1 290 ? 19.685 4.631 -5.651 1.00 96.44 290 VAL A C 1
ATOM 2310 O O . VAL A 1 290 ? 20.839 4.192 -5.659 1.00 96.44 290 VAL A O 1
ATOM 2313 N N . ARG A 1 291 ? 18.840 4.408 -6.664 1.00 94.62 291 ARG A N 1
ATOM 2314 C CA . ARG A 1 291 ? 19.192 3.626 -7.856 1.00 94.62 291 ARG A CA 1
ATOM 2315 C C . ARG A 1 291 ? 20.363 4.236 -8.625 1.00 94.62 291 ARG A C 1
ATOM 2317 O O . ARG A 1 291 ? 21.290 3.505 -8.970 1.00 94.62 291 ARG A O 1
ATOM 2324 N N . GLU A 1 292 ? 20.360 5.546 -8.867 1.00 95.31 292 GLU A N 1
ATOM 2325 C CA . GLU A 1 292 ? 21.476 6.232 -9.530 1.00 95.31 292 GLU A CA 1
ATOM 2326 C C . GLU A 1 292 ? 22.764 6.125 -8.712 1.00 95.31 292 GLU A C 1
ATOM 2328 O O . GLU A 1 292 ? 23.809 5.750 -9.249 1.00 95.31 292 GLU A O 1
ATOM 2333 N N . ALA A 1 293 ? 22.694 6.371 -7.401 1.00 95.19 293 ALA A N 1
ATOM 2334 C CA . ALA A 1 293 ? 23.847 6.227 -6.519 1.00 95.19 293 ALA A CA 1
ATOM 2335 C C . ALA A 1 293 ? 24.436 4.808 -6.581 1.00 95.19 293 ALA A C 1
ATOM 2337 O O . ALA A 1 293 ? 25.656 4.654 -6.681 1.00 95.19 293 ALA A O 1
ATOM 2338 N N . ARG A 1 294 ? 23.584 3.775 -6.593 1.00 93.06 294 ARG A N 1
ATOM 2339 C CA . ARG A 1 294 ? 24.002 2.376 -6.748 1.00 93.06 294 ARG A CA 1
ATOM 2340 C C . ARG A 1 294 ? 24.713 2.131 -8.074 1.00 93.06 294 ARG A C 1
ATOM 2342 O O . ARG A 1 294 ? 25.829 1.620 -8.062 1.00 93.06 294 ARG A O 1
ATOM 2349 N N . VAL A 1 295 ? 24.117 2.539 -9.196 1.00 91.62 295 VAL A N 1
ATOM 2350 C CA . VAL A 1 295 ? 24.714 2.364 -10.532 1.00 91.62 295 VAL A CA 1
ATOM 2351 C C . VAL A 1 295 ? 26.097 3.017 -10.602 1.00 91.62 295 VAL A C 1
ATOM 2353 O O . VAL A 1 295 ? 27.031 2.443 -11.160 1.00 91.62 295 VAL A O 1
ATOM 2356 N N . GLN A 1 296 ? 26.269 4.195 -9.997 1.00 93.50 296 GLN A N 1
ATOM 2357 C CA . GLN A 1 296 ? 27.571 4.863 -9.938 1.00 93.50 296 GLN A CA 1
ATOM 2358 C C . GLN A 1 296 ? 28.588 4.110 -9.064 1.00 93.50 296 GLN A C 1
ATOM 2360 O O . GLN A 1 296 ? 29.766 4.059 -9.418 1.00 93.50 296 GLN A O 1
ATOM 2365 N N . ARG A 1 297 ? 28.165 3.510 -7.941 1.00 94.25 297 ARG A N 1
ATOM 2366 C CA . ARG A 1 297 ? 29.032 2.651 -7.109 1.00 94.25 297 ARG A CA 1
ATOM 2367 C C . ARG A 1 297 ? 29.478 1.401 -7.870 1.00 94.25 297 ARG A C 1
ATOM 2369 O O . ARG A 1 297 ? 30.663 1.075 -7.855 1.00 94.25 297 ARG A O 1
ATOM 2376 N N . GLU A 1 298 ? 28.549 0.739 -8.555 1.00 91.19 298 GLU A N 1
ATOM 2377 C CA . GLU A 1 298 ? 28.810 -0.468 -9.346 1.00 91.19 298 GLU A CA 1
ATOM 2378 C C . GLU A 1 298 ? 29.800 -0.179 -10.484 1.00 91.19 298 GLU A C 1
ATOM 2380 O O . GLU A 1 298 ? 30.797 -0.890 -10.609 1.00 91.19 298 GLU A O 1
ATOM 2385 N N . LYS A 1 299 ? 29.615 0.918 -11.234 1.00 91.62 299 LYS A N 1
ATOM 2386 C CA . LYS A 1 299 ? 30.554 1.353 -12.286 1.00 91.62 299 LYS A CA 1
ATOM 2387 C C . LYS A 1 299 ? 31.976 1.557 -11.761 1.00 91.62 299 LYS A C 1
ATOM 2389 O O . LYS A 1 299 ? 32.904 0.935 -12.270 1.00 91.62 299 LYS A O 1
ATOM 2394 N N . ARG A 1 300 ? 32.141 2.330 -10.679 1.00 92.00 300 ARG A N 1
ATOM 2395 C CA . ARG A 1 300 ? 33.461 2.558 -10.057 1.00 92.00 300 ARG A CA 1
ATOM 2396 C C . ARG A 1 300 ? 34.121 1.262 -9.583 1.00 92.00 300 ARG A C 1
ATOM 2398 O O . ARG A 1 300 ? 35.340 1.148 -9.606 1.00 92.00 300 ARG A O 1
ATOM 2405 N N . SER A 1 301 ? 33.336 0.289 -9.119 1.00 88.06 301 SER A N 1
ATOM 2406 C CA . SER A 1 301 ? 33.874 -0.998 -8.661 1.00 88.06 301 SER A CA 1
ATOM 2407 C C . SER A 1 301 ? 34.395 -1.880 -9.800 1.00 88.06 301 SER A C 1
ATOM 2409 O O . SER A 1 301 ? 35.277 -2.702 -9.567 1.00 88.06 301 SER A O 1
ATOM 2411 N N . LEU A 1 302 ? 33.864 -1.703 -11.016 1.00 86.88 302 LEU A N 1
ATOM 2412 C CA . LEU A 1 302 ? 34.304 -2.406 -12.221 1.00 86.88 302 LEU A CA 1
ATOM 2413 C C . LEU A 1 302 ? 35.519 -1.732 -12.866 1.00 86.88 302 LEU A C 1
ATOM 2415 O O . LEU A 1 302 ? 36.368 -2.429 -13.401 1.00 86.88 302 LEU A O 1
ATOM 2419 N N . GLU A 1 303 ? 35.621 -0.404 -12.786 1.00 83.69 303 GLU A N 1
ATOM 2420 C CA . GLU A 1 303 ? 36.771 0.368 -13.290 1.00 83.69 303 GLU A CA 1
ATOM 2421 C C . GLU A 1 303 ? 38.040 0.186 -12.437 1.00 83.69 303 GLU A C 1
ATOM 2423 O O . GLU A 1 303 ? 39.148 0.357 -12.934 1.00 83.69 303 GLU A O 1
ATOM 2428 N N . ASN A 1 304 ? 37.883 -0.172 -11.158 1.00 71.56 304 ASN A N 1
ATOM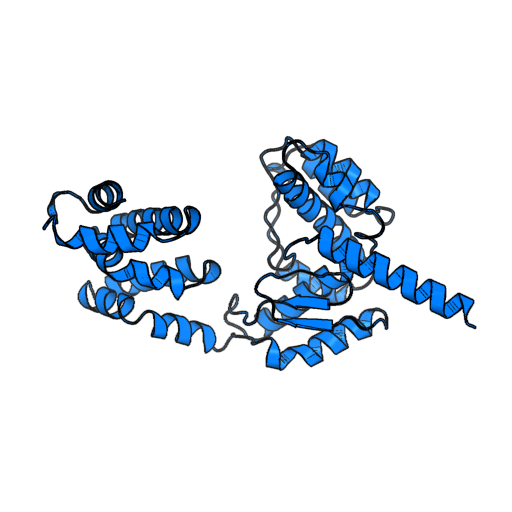 2429 C CA . ASN A 1 304 ? 38.983 -0.412 -10.215 1.00 71.56 304 ASN A CA 1
ATOM 2430 C C . ASN A 1 304 ? 39.420 -1.895 -10.127 1.00 71.56 304 ASN A C 1
ATOM 2432 O O . ASN A 1 304 ? 40.146 -2.252 -9.196 1.00 71.56 304 ASN A O 1
ATOM 2436 N N . ARG A 1 305 ? 38.947 -2.761 -11.033 1.00 58.81 305 ARG A N 1
ATOM 2437 C CA . ARG A 1 305 ? 39.339 -4.179 -11.154 1.00 58.81 305 ARG A CA 1
ATOM 2438 C C . ARG A 1 305 ? 40.226 -4.390 -12.371 1.00 58.81 305 ARG A C 1
ATOM 2440 O O . ARG A 1 305 ? 41.153 -5.217 -12.246 1.00 58.81 305 ARG A O 1
#

pLDDT: mean 91.3, std 8.81, range [51.16, 98.56]

Sequence (305 aa):
MKLRMELIVDQKISSAKDMLIPAKQLAEHAKADQDRFLESAEKLSATSVELAYDFCRLAPPSLQLVDEAHWDGWLVRLQEIYTADGAQAAVEAMNNVDQFVQSITHAPGSVSLDKISRILESFVTGLNGRKLGIEQGASFYTDTEIIRLPELLTEFDRYEDNFALYKAMAVHQWAQAWFGTWTLNIGAFLGMYQDPERAQALFHKLETIRLDACVARELPGISRVMKDFSPQVDAGALSKNWQNALRRLQEADMTVQDTIFFLEAVYKDKAVPEDKPYQGNLNPRDAWTVREARVQREKRSLENR

Foldseek 3Di:
DLVLLDVLLDPVVDPSPQLPVLVVLLVVDDPVLNVVLSVLLNVVVVLPSLLSVLCSRQQSVCSVVDDPVCVVVLSVVLSVCCVPPNDVSSSVCSNVVVVVSVCQCPQQQKDFCVVCQVVLQVVLCVLPVDGAHEAADPFAADLLRYTHDHRMDRPDNHNVLSVLLVNLLSLLRSLCNVQCVLVDLVQVLLVVDPDSVLLQVQLLLLVSLLSLLVCCVSPVVSSVSQVVQADDDPLVPFDPLQVCSNVPSSDPPDGSVVSSVSSVVCSPTPDDDDDGSSSTHDDSVSNNVVVVVVVVVVVVVVVVD